Protein AF-A0A7V7MQS1-F1 (afdb_monomer_lite)

pLDDT: mean 70.41, std 20.37, range [22.66, 95.44]

Structure (mmCIF, N/CA/C/O backbone):
data_AF-A0A7V7MQS1-F1
#
_entry.id   AF-A0A7V7MQS1-F1
#
loop_
_atom_site.group_PDB
_atom_site.id
_atom_site.type_symbol
_atom_site.label_atom_id
_atom_site.label_alt_id
_atom_site.label_comp_id
_atom_site.label_asym_id
_atom_site.label_entity_id
_atom_site.label_seq_id
_atom_site.pdbx_PDB_ins_code
_atom_site.Cartn_x
_atom_site.Cartn_y
_atom_site.Cartn_z
_atom_site.occupancy
_atom_site.B_iso_or_equiv
_atom_site.auth_seq_id
_atom_site.auth_comp_id
_atom_site.auth_asym_id
_atom_site.auth_atom_id
_atom_site.pdbx_PDB_model_num
ATOM 1 N N . MET A 1 1 ? -25.620 10.707 24.762 1.00 39.38 1 MET A N 1
ATOM 2 C CA . MET A 1 1 ? -25.806 9.333 24.245 1.00 39.38 1 MET A CA 1
ATOM 3 C C . MET A 1 1 ? -24.440 8.675 24.248 1.00 39.38 1 MET A C 1
ATOM 5 O O . MET A 1 1 ? -23.542 9.224 23.625 1.00 39.38 1 MET A O 1
ATOM 9 N N . ALA A 1 2 ? -24.238 7.606 25.019 1.00 44.22 2 ALA A N 1
ATOM 10 C CA . ALA A 1 2 ? -22.953 6.914 25.054 1.00 44.22 2 ALA A CA 1
ATOM 11 C C . ALA A 1 2 ? -22.752 6.192 23.715 1.00 44.22 2 ALA A C 1
ATOM 13 O O . ALA A 1 2 ? -23.460 5.236 23.410 1.00 44.22 2 ALA A O 1
ATOM 14 N N . THR A 1 3 ? -21.843 6.695 22.883 1.00 54.41 3 THR A N 1
ATOM 15 C CA . THR A 1 3 ? -21.405 6.027 21.656 1.00 54.41 3 THR A CA 1
ATOM 16 C C . THR A 1 3 ? -20.657 4.761 22.055 1.00 54.41 3 THR A C 1
ATOM 18 O O . THR A 1 3 ? -19.505 4.828 22.483 1.00 54.41 3 THR A O 1
ATOM 21 N N . HIS A 1 4 ? -21.321 3.607 21.989 1.00 69.75 4 HIS A N 1
ATOM 22 C CA . HIS A 1 4 ? -20.638 2.329 22.145 1.00 69.75 4 HIS A CA 1
ATOM 23 C C . HIS A 1 4 ? -19.672 2.129 20.979 1.00 69.75 4 HIS A C 1
ATOM 25 O O . HIS A 1 4 ? -20.052 2.283 19.820 1.00 69.75 4 HIS A O 1
ATOM 31 N N . SER A 1 5 ? -18.420 1.801 21.300 1.00 77.00 5 SER A N 1
ATOM 32 C CA . SER A 1 5 ? -17.450 1.392 20.292 1.00 77.00 5 SER A CA 1
ATOM 33 C C . SER A 1 5 ? -17.924 0.084 19.643 1.00 77.00 5 SER A C 1
ATOM 35 O O . SER A 1 5 ? -18.303 -0.840 20.367 1.00 77.00 5 SER A O 1
ATOM 37 N N . PRO A 1 6 ? -17.899 -0.032 18.305 1.00 84.00 6 PRO A N 1
ATOM 38 C CA . PRO A 1 6 ? -18.200 -1.275 17.592 1.00 84.00 6 PRO A CA 1
ATOM 39 C C . PRO A 1 6 ? -17.109 -2.345 17.775 1.00 84.00 6 PRO A C 1
ATOM 41 O O . PRO A 1 6 ? -17.302 -3.488 17.364 1.00 84.00 6 PRO A O 1
ATOM 44 N N . LEU A 1 7 ? -15.957 -1.991 18.356 1.00 86.62 7 LEU A N 1
ATOM 45 C CA . LEU A 1 7 ? -14.868 -2.912 18.664 1.00 86.62 7 LEU A CA 1
ATOM 46 C C . LEU A 1 7 ? -14.880 -3.253 20.163 1.00 86.62 7 LEU A C 1
ATOM 48 O O . LEU A 1 7 ? -15.059 -2.356 20.991 1.00 86.62 7 LEU A O 1
ATOM 52 N N . PRO A 1 8 ? -14.634 -4.519 20.551 1.00 89.94 8 PRO A N 1
ATOM 53 C CA . PRO A 1 8 ? -14.401 -4.865 21.950 1.00 89.94 8 PRO A CA 1
ATOM 54 C C . PRO A 1 8 ? -13.251 -4.033 22.532 1.00 89.94 8 PRO A C 1
ATOM 56 O O . PRO A 1 8 ? -12.246 -3.825 21.852 1.00 89.94 8 PRO A O 1
ATOM 59 N N . ALA A 1 9 ? -13.363 -3.602 23.793 1.00 89.25 9 ALA A N 1
ATOM 60 C CA . ALA A 1 9 ? -12.394 -2.692 24.418 1.00 89.25 9 ALA A CA 1
ATOM 61 C C . ALA A 1 9 ? -10.939 -3.200 24.335 1.00 89.25 9 ALA A C 1
ATOM 63 O O . ALA A 1 9 ? -10.058 -2.459 23.908 1.00 89.25 9 ALA A O 1
ATOM 64 N N . ASP A 1 10 ? -10.707 -4.483 24.631 1.00 90.62 10 ASP A N 1
ATOM 65 C CA . ASP A 1 10 ? -9.385 -5.126 24.523 1.00 90.62 10 ASP A CA 1
ATOM 66 C C . ASP A 1 10 ? -8.848 -5.144 23.077 1.00 90.62 10 ASP A C 1
ATOM 68 O O . ASP A 1 10 ? -7.658 -4.952 22.827 1.00 90.62 10 ASP A O 1
ATOM 72 N N . THR A 1 11 ? -9.729 -5.322 22.088 1.00 90.94 11 THR A N 1
ATOM 73 C CA . THR A 1 11 ? -9.344 -5.290 20.668 1.00 90.94 11 THR A CA 1
ATOM 74 C C . THR A 1 11 ? -8.982 -3.874 20.230 1.00 90.94 11 THR A C 1
ATOM 76 O O . THR A 1 11 ? -7.973 -3.677 19.552 1.00 90.94 11 THR A O 1
ATOM 79 N N . LEU A 1 12 ? -9.777 -2.882 20.638 1.00 92.75 12 LEU A N 1
ATOM 80 C CA . LEU A 1 12 ? -9.520 -1.476 20.341 1.00 92.75 12 LEU A CA 1
ATOM 81 C C . LEU A 1 12 ? -8.202 -1.004 20.966 1.00 92.75 12 LEU A C 1
ATOM 83 O O . LEU A 1 12 ? -7.434 -0.316 20.299 1.00 92.75 12 LEU A O 1
ATOM 87 N N . GLU A 1 13 ? -7.913 -1.405 22.205 1.00 93.75 13 GLU A N 1
ATOM 88 C CA . GLU A 1 13 ? -6.656 -1.085 22.886 1.00 93.75 13 GLU A CA 1
ATOM 89 C C . GLU A 1 13 ? -5.443 -1.651 22.133 1.00 93.75 13 GLU A C 1
ATOM 91 O O . GLU A 1 13 ? -4.509 -0.912 21.813 1.00 93.75 13 GLU A O 1
ATOM 96 N N . LYS A 1 14 ? -5.484 -2.934 21.747 1.00 92.19 14 LYS A N 1
ATOM 97 C CA . LYS A 1 14 ? -4.425 -3.571 20.941 1.00 92.19 14 LYS A CA 1
ATOM 98 C C . LYS A 1 14 ? -4.219 -2.874 19.597 1.00 92.19 14 LYS A C 1
ATOM 100 O O . LYS A 1 14 ? -3.079 -2.650 19.189 1.00 92.19 14 LYS A O 1
ATOM 105 N N . ILE A 1 15 ? -5.312 -2.514 18.923 1.00 93.94 15 ILE A N 1
ATOM 106 C CA . ILE A 1 15 ? -5.275 -1.783 17.652 1.00 93.94 15 ILE A CA 1
ATOM 107 C C . ILE A 1 15 ? -4.658 -0.394 17.844 1.00 93.94 15 ILE A C 1
ATOM 109 O O . ILE A 1 15 ? -3.765 -0.029 17.087 1.00 93.94 15 ILE A O 1
ATOM 113 N N . LEU A 1 16 ? -5.062 0.352 18.874 1.00 93.88 16 LEU A N 1
ATOM 114 C CA . LEU A 1 16 ? -4.505 1.670 19.197 1.00 93.88 16 LEU A CA 1
ATOM 115 C C . LEU A 1 16 ? -2.997 1.615 19.448 1.00 93.88 16 LEU A C 1
ATOM 117 O O . LEU A 1 16 ? -2.256 2.427 18.890 1.00 93.88 16 LEU A O 1
ATOM 121 N N . ILE A 1 17 ? -2.543 0.653 20.257 1.00 90.38 17 ILE A N 1
ATOM 122 C CA . ILE A 1 17 ? -1.118 0.448 20.542 1.00 90.38 17 ILE A CA 1
ATOM 123 C C . ILE A 1 17 ? -0.361 0.159 19.244 1.00 90.38 17 ILE A C 1
ATOM 125 O O . ILE A 1 17 ? 0.660 0.792 18.966 1.00 90.38 17 ILE A O 1
ATOM 129 N N . TRP A 1 18 ? -0.873 -0.760 18.421 1.00 92.38 18 TRP A N 1
ATOM 130 C CA . TRP A 1 18 ? -0.244 -1.105 17.150 1.00 92.38 18 TRP A CA 1
ATOM 131 C C . TRP A 1 18 ? -0.185 0.094 16.196 1.00 92.38 18 TRP A C 1
ATOM 133 O O . TRP A 1 18 ? 0.878 0.375 15.642 1.00 92.38 18 TRP A O 1
ATOM 143 N N . THR A 1 19 ? -1.288 0.828 16.039 1.00 90.38 19 THR A N 1
ATOM 144 C CA . THR A 1 19 ? -1.388 1.986 15.142 1.00 90.38 19 THR A CA 1
ATOM 145 C C . THR A 1 19 ? -0.423 3.087 15.540 1.00 90.38 19 THR A C 1
ATOM 147 O O . THR A 1 19 ? 0.302 3.584 14.683 1.00 90.38 19 THR A O 1
ATOM 150 N N . ARG A 1 20 ? -0.342 3.434 16.827 1.00 90.25 20 ARG A N 1
ATOM 151 C CA . ARG A 1 20 ? 0.614 4.443 17.304 1.00 90.25 20 ARG A CA 1
ATOM 152 C C . ARG A 1 20 ? 2.061 4.022 17.086 1.00 90.25 20 ARG A C 1
ATOM 154 O O . ARG A 1 20 ? 2.881 4.839 16.685 1.00 90.25 20 ARG A O 1
ATOM 161 N N . ALA A 1 21 ? 2.364 2.743 17.303 1.00 81.56 21 ALA A N 1
ATOM 162 C CA . ALA A 1 21 ? 3.714 2.220 17.134 1.00 81.56 21 ALA A CA 1
ATOM 163 C C . ALA A 1 21 ? 4.169 2.149 15.663 1.00 81.56 21 ALA A C 1
ATOM 165 O O . ALA A 1 21 ? 5.363 2.271 15.399 1.00 81.56 21 ALA A O 1
ATOM 166 N N . HIS A 1 22 ? 3.251 1.924 14.714 1.00 84.50 22 HIS A N 1
ATOM 167 C CA . HIS A 1 22 ? 3.606 1.670 13.309 1.00 84.50 22 HIS A CA 1
ATOM 168 C C . HIS A 1 22 ? 3.272 2.818 12.355 1.00 84.50 22 HIS A C 1
ATOM 170 O O . HIS A 1 22 ? 3.989 3.004 11.374 1.00 84.50 22 HIS A O 1
ATOM 176 N N . LEU A 1 23 ? 2.189 3.552 12.604 1.00 87.06 23 LEU A N 1
ATOM 177 C CA . LEU A 1 23 ? 1.734 4.666 11.771 1.00 87.06 23 LEU A CA 1
ATOM 178 C C . LEU A 1 23 ? 2.043 5.997 12.458 1.00 87.06 23 LEU A C 1
ATOM 180 O O . LEU A 1 23 ? 2.729 6.829 11.875 1.00 87.06 23 LEU A O 1
ATOM 184 N N . GLY A 1 24 ? 1.599 6.153 13.707 1.00 87.12 24 GLY A N 1
ATOM 185 C CA . GLY A 1 24 ? 1.825 7.349 14.515 1.00 87.12 24 GLY A CA 1
ATOM 186 C C . GLY A 1 24 ? 0.579 7.823 15.265 1.00 87.12 24 GLY A C 1
ATOM 187 O O . GLY A 1 24 ? -0.462 7.154 15.302 1.00 87.12 24 GLY A O 1
ATOM 188 N N . GLU A 1 25 ? 0.707 8.974 15.923 1.00 93.44 25 GLU A N 1
ATOM 189 C CA . GLU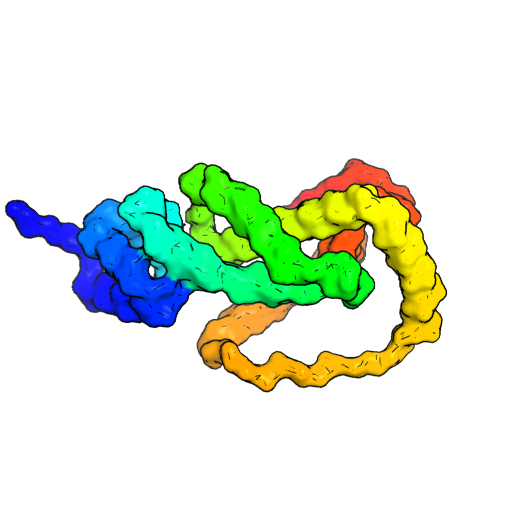 A 1 25 ? -0.325 9.522 16.806 1.00 93.44 25 GLU A CA 1
ATOM 190 C C . GLU A 1 25 ? -1.533 10.067 16.043 1.00 93.44 25 GLU A C 1
ATOM 192 O O . GLU A 1 25 ? -2.661 9.921 16.516 1.00 93.44 25 GLU A O 1
ATOM 197 N N . ALA A 1 26 ? -1.349 10.647 14.853 1.00 92.50 26 ALA A N 1
ATOM 198 C CA . ALA A 1 26 ? -2.467 11.201 14.090 1.00 92.50 26 ALA A CA 1
ATOM 199 C C . ALA A 1 26 ? -3.404 10.094 13.579 1.00 92.50 26 ALA A C 1
ATOM 201 O O . ALA A 1 26 ? -4.628 10.226 13.637 1.00 92.50 26 ALA A O 1
ATOM 202 N N . SER A 1 27 ? -2.839 8.970 13.148 1.00 92.50 27 SER A N 1
ATOM 203 C CA . SER A 1 27 ? -3.565 7.755 12.781 1.00 92.50 27 SER A CA 1
ATOM 204 C C . SER A 1 27 ? -4.236 7.130 14.004 1.00 92.50 27 SER A C 1
ATOM 206 O O . SER A 1 27 ? -5.374 6.673 13.917 1.00 92.50 27 SER A O 1
ATOM 208 N N . GLY A 1 28 ? -3.573 7.160 15.166 1.00 93.88 28 GLY A N 1
ATOM 209 C CA . GLY A 1 28 ? -4.164 6.750 16.442 1.00 93.88 28 GLY A CA 1
ATOM 210 C C . GLY A 1 28 ? -5.366 7.611 16.844 1.00 93.88 28 GLY A C 1
ATOM 211 O O . GLY A 1 28 ? -6.375 7.085 17.308 1.00 93.88 28 GLY A O 1
ATOM 212 N N . ALA A 1 29 ? -5.307 8.923 16.610 1.00 94.88 29 ALA A N 1
ATOM 213 C CA . ALA A 1 29 ? -6.418 9.835 16.867 1.00 94.88 29 ALA A CA 1
ATOM 214 C C . ALA A 1 29 ? -7.624 9.554 15.954 1.00 94.88 29 ALA A C 1
ATOM 216 O O . ALA A 1 29 ? -8.761 9.608 16.421 1.00 94.88 29 ALA A O 1
ATOM 217 N N . LEU A 1 30 ? -7.400 9.170 14.689 1.00 94.62 30 LEU A N 1
ATOM 218 C CA . LEU A 1 30 ? -8.483 8.759 13.785 1.00 94.62 30 LEU A CA 1
ATOM 219 C C . LEU A 1 30 ? -9.233 7.517 14.278 1.00 94.62 30 LEU A C 1
ATOM 221 O O . LEU A 1 30 ? -10.414 7.370 13.975 1.00 94.62 30 LEU A O 1
ATOM 225 N N . LEU A 1 31 ? -8.595 6.644 15.062 1.00 93.38 31 LEU A N 1
ATOM 226 C CA . LEU A 1 31 ? -9.275 5.493 15.655 1.00 93.38 31 LEU A CA 1
ATOM 227 C C . LEU A 1 31 ? -10.305 5.882 16.713 1.00 93.38 31 LEU A C 1
ATOM 229 O O . LEU A 1 31 ? -11.085 5.022 17.090 1.00 93.38 31 LEU A O 1
ATOM 233 N N . GLN A 1 32 ? -10.343 7.127 17.195 1.00 91.06 32 GLN A N 1
ATOM 234 C CA . GLN A 1 32 ? -11.408 7.594 18.091 1.00 91.06 32 GLN A CA 1
ATOM 235 C C . GLN A 1 32 ? -12.727 7.853 17.346 1.00 91.06 32 GLN A C 1
ATOM 237 O O . GLN A 1 32 ? -13.778 7.940 17.974 1.00 91.06 32 GLN A O 1
ATOM 242 N N . ASP A 1 33 ? -12.689 7.957 16.014 1.00 92.88 33 ASP A N 1
ATOM 243 C CA . ASP A 1 33 ? -13.877 8.128 15.183 1.00 92.88 33 ASP A CA 1
ATOM 244 C C . ASP A 1 33 ? -14.646 6.794 15.069 1.00 92.88 33 ASP A C 1
ATOM 246 O O . ASP A 1 33 ? -14.105 5.819 14.526 1.00 92.88 33 ASP A O 1
ATOM 250 N N . PRO A 1 34 ? -15.919 6.729 15.512 1.00 92.69 34 PRO A N 1
ATOM 251 C CA . PRO A 1 34 ? -16.728 5.516 15.420 1.00 92.69 34 PRO A CA 1
ATOM 252 C C . PRO A 1 34 ? -16.824 4.959 13.996 1.00 92.69 34 PRO A C 1
ATOM 254 O O . PRO A 1 34 ? -16.785 3.747 13.809 1.00 92.69 34 PRO A O 1
ATOM 257 N N . THR A 1 35 ? -16.847 5.820 12.973 1.00 93.12 35 THR A N 1
ATOM 258 C CA . THR A 1 35 ? -16.930 5.388 11.567 1.00 93.12 35 THR A CA 1
ATOM 259 C C . THR A 1 35 ? -15.671 4.657 11.101 1.00 93.12 35 THR A C 1
ATOM 261 O O . THR A 1 35 ? -15.736 3.780 10.235 1.00 93.12 35 THR A O 1
ATOM 264 N N . VAL A 1 36 ? -14.509 4.991 11.671 1.00 94.56 36 VAL A N 1
ATOM 265 C CA . VAL A 1 36 ? -13.246 4.289 11.410 1.00 94.56 36 VAL A CA 1
ATOM 266 C C . VAL A 1 36 ? -13.253 2.944 12.122 1.00 94.56 36 VAL A C 1
ATOM 268 O O . VAL A 1 36 ? -12.934 1.927 11.505 1.00 94.56 36 VAL A O 1
ATOM 271 N N . GLN A 1 37 ? -13.682 2.922 13.386 1.00 95.44 37 GLN A N 1
ATOM 272 C CA . GLN A 1 37 ? -13.803 1.692 14.169 1.00 95.44 37 GLN A CA 1
ATOM 273 C C . GLN A 1 37 ? -14.776 0.696 13.516 1.00 95.44 37 GLN A C 1
ATOM 275 O O . GLN A 1 37 ? -14.449 -0.483 13.416 1.00 95.44 37 GLN A O 1
ATOM 280 N N . GLU A 1 38 ? -15.920 1.157 12.999 1.00 94.44 38 GLU A N 1
ATOM 281 C CA . GLU A 1 38 ? -16.902 0.320 12.290 1.00 94.44 38 GLU A CA 1
ATOM 282 C C . GLU A 1 38 ? -16.302 -0.329 11.039 1.00 94.44 38 GLU A C 1
ATOM 284 O O . GLU A 1 38 ? -16.474 -1.527 10.814 1.00 94.44 38 GLU A O 1
ATOM 289 N N . ARG A 1 39 ? -15.543 0.431 10.238 1.00 93.88 39 ARG A N 1
ATOM 290 C CA . ARG A 1 39 ? -14.865 -0.105 9.043 1.00 93.88 39 ARG A CA 1
ATOM 291 C C . ARG A 1 39 ? -13.842 -1.175 9.402 1.00 93.88 39 ARG A C 1
ATOM 293 O O . ARG A 1 39 ? -13.749 -2.187 8.706 1.00 93.88 39 ARG A O 1
ATOM 300 N N . ILE A 1 40 ? -13.079 -0.953 10.471 1.00 94.62 40 ILE A N 1
ATOM 301 C CA . ILE A 1 40 ? -12.093 -1.917 10.965 1.00 94.62 40 ILE A CA 1
ATOM 302 C C . ILE A 1 40 ? -12.808 -3.175 11.465 1.00 94.62 40 ILE A C 1
ATOM 304 O O . ILE A 1 40 ? -12.468 -4.273 11.028 1.00 94.62 40 ILE A O 1
ATOM 308 N N . ALA A 1 41 ? -13.844 -3.024 12.295 1.00 94.38 41 ALA A N 1
ATOM 309 C CA . ALA A 1 41 ? -14.652 -4.130 12.804 1.00 94.38 41 ALA A CA 1
ATOM 310 C C . ALA A 1 41 ? -15.245 -4.967 11.663 1.00 94.38 41 ALA A C 1
ATOM 312 O O . ALA A 1 41 ? -15.107 -6.188 11.653 1.00 94.38 41 ALA A O 1
ATOM 313 N N . GLN A 1 42 ? -15.817 -4.316 10.646 1.00 93.88 42 GLN A N 1
ATOM 314 C CA . GLN A 1 42 ? -16.380 -4.997 9.484 1.00 93.88 42 GLN A CA 1
ATOM 315 C C . GLN A 1 42 ? -15.329 -5.823 8.730 1.00 93.88 42 GLN A C 1
ATOM 317 O O . GLN A 1 42 ? -15.618 -6.938 8.297 1.00 93.88 42 GLN A O 1
ATOM 322 N N . ARG A 1 43 ? -14.103 -5.307 8.572 1.00 92.38 43 ARG A N 1
ATOM 323 C CA . ARG A 1 43 ? -13.006 -6.041 7.920 1.00 92.38 43 ARG A CA 1
ATOM 324 C C . ARG A 1 43 ? -12.529 -7.223 8.758 1.00 92.38 43 ARG A C 1
ATOM 326 O O . ARG A 1 43 ? -12.330 -8.297 8.199 1.00 92.38 43 ARG A O 1
ATOM 333 N N . LEU A 1 44 ? -12.408 -7.052 10.073 1.00 91.50 44 LEU A N 1
ATOM 334 C CA . LEU A 1 44 ? -12.067 -8.143 10.990 1.00 91.50 44 LEU A CA 1
ATOM 335 C C . LEU A 1 44 ? -13.126 -9.254 10.957 1.00 91.50 44 LEU A C 1
ATOM 337 O O . LEU A 1 44 ? -12.781 -10.426 10.844 1.00 91.50 44 LEU A O 1
ATOM 341 N N . MET A 1 45 ? -14.417 -8.901 10.951 1.00 90.31 45 MET A N 1
ATOM 342 C CA . MET A 1 45 ? -15.516 -9.868 10.807 1.00 90.31 45 MET A CA 1
ATOM 343 C C . MET A 1 45 ? -15.488 -10.614 9.466 1.00 90.31 45 MET A C 1
ATOM 345 O O . MET A 1 45 ? -15.959 -11.743 9.379 1.00 90.31 45 MET A O 1
ATOM 349 N N . GLN A 1 46 ? -14.926 -10.002 8.422 1.00 90.19 46 GLN A N 1
ATOM 350 C CA . GLN A 1 46 ? -14.702 -10.631 7.116 1.00 90.19 46 GLN A CA 1
ATOM 351 C C . GLN A 1 46 ? -13.427 -11.494 7.071 1.00 90.19 46 GLN A C 1
ATOM 353 O O . GLN A 1 46 ? -13.077 -11.992 6.002 1.00 90.19 46 GLN A O 1
ATOM 358 N N . GLY A 1 47 ? -12.729 -11.668 8.199 1.00 87.31 47 GLY A N 1
ATOM 359 C CA . GLY A 1 47 ? -11.508 -12.466 8.298 1.00 87.31 47 GLY A CA 1
ATOM 360 C C . GLY A 1 47 ? -10.255 -11.762 7.778 1.00 87.31 47 GLY A C 1
ATOM 361 O O . GLY A 1 47 ? -9.284 -12.432 7.441 1.00 87.31 47 GLY A O 1
ATOM 362 N N . ALA A 1 48 ? -10.264 -10.430 7.660 1.00 81.81 48 ALA A N 1
ATOM 363 C CA . ALA A 1 48 ? -9.048 -9.691 7.341 1.00 81.81 48 ALA A CA 1
ATOM 364 C C . ALA A 1 48 ? -8.080 -9.690 8.532 1.00 81.81 48 ALA A C 1
ATOM 366 O O . ALA A 1 48 ? -8.499 -9.544 9.680 1.00 81.81 48 ALA A O 1
ATOM 367 N N . GLU A 1 49 ? -6.783 -9.757 8.237 1.00 87.81 49 GLU A N 1
ATOM 368 C CA . GLU A 1 49 ? -5.725 -9.547 9.224 1.00 87.81 49 GLU A CA 1
ATOM 369 C C . GLU A 1 49 ? -5.843 -8.167 9.884 1.00 87.81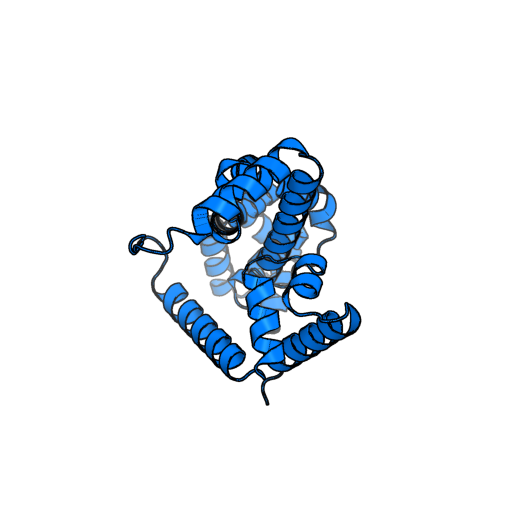 49 GLU A C 1
ATOM 371 O O . GLU A 1 49 ? -6.209 -7.179 9.236 1.00 87.81 49 GLU A O 1
ATOM 376 N N . THR A 1 50 ? -5.476 -8.073 11.165 1.00 87.88 50 THR A N 1
ATOM 377 C CA . THR A 1 50 ? -5.596 -6.834 11.954 1.00 87.88 50 THR A CA 1
ATOM 378 C C . THR A 1 50 ? -4.890 -5.654 11.296 1.00 87.88 50 THR A C 1
ATOM 380 O O . THR A 1 50 ? -5.464 -4.573 11.188 1.00 87.88 50 THR A O 1
ATOM 383 N N . GLU A 1 51 ? -3.670 -5.867 10.800 1.00 89.25 51 GLU A N 1
ATOM 384 C CA . GLU A 1 51 ? -2.901 -4.845 10.084 1.00 89.25 51 GLU A CA 1
ATOM 385 C C . GLU A 1 51 ? -3.661 -4.316 8.855 1.00 89.25 51 GLU A C 1
ATOM 387 O O . GLU A 1 51 ? -3.781 -3.105 8.665 1.00 89.25 51 GLU A O 1
ATOM 392 N N . ASP A 1 52 ? -4.229 -5.207 8.042 1.00 89.69 52 ASP A N 1
ATOM 393 C CA . ASP A 1 52 ? -4.957 -4.828 6.831 1.00 89.69 52 ASP A CA 1
ATOM 394 C C . ASP A 1 52 ? -6.280 -4.125 7.142 1.00 89.69 52 ASP A C 1
ATOM 396 O O . ASP A 1 52 ? -6.648 -3.170 6.451 1.00 89.69 52 ASP A O 1
ATOM 400 N N . ALA A 1 53 ? -6.982 -4.570 8.187 1.00 92.38 53 ALA A N 1
ATOM 401 C CA . ALA A 1 53 ? -8.205 -3.935 8.656 1.00 92.38 53 ALA A CA 1
ATOM 402 C C . ALA A 1 53 ? -7.934 -2.495 9.119 1.00 92.38 53 ALA A C 1
ATOM 404 O O . ALA A 1 53 ? -8.629 -1.572 8.686 1.00 92.38 53 ALA A O 1
ATOM 405 N N . VAL A 1 54 ? -6.886 -2.293 9.924 1.00 94.00 54 VAL A N 1
ATOM 406 C CA . VAL A 1 54 ? -6.464 -0.970 10.404 1.00 94.00 54 VAL A CA 1
ATOM 407 C C . VAL A 1 54 ? -6.058 -0.069 9.245 1.00 94.00 54 VAL A C 1
ATOM 409 O O . VAL A 1 54 ? -6.589 1.035 9.123 1.00 94.00 54 VAL A O 1
ATOM 412 N N . LEU A 1 55 ? -5.177 -0.534 8.355 1.00 93.88 55 LEU A N 1
ATOM 413 C CA . LEU A 1 55 ? -4.732 0.253 7.203 1.00 93.88 55 LEU A CA 1
ATOM 414 C C . LEU A 1 55 ? -5.906 0.644 6.294 1.00 93.88 55 LEU A C 1
ATOM 416 O O . LEU A 1 55 ? -5.947 1.772 5.808 1.00 93.88 55 LEU A O 1
ATOM 420 N N . ALA A 1 56 ? -6.892 -0.241 6.107 1.00 94.06 56 ALA A N 1
ATOM 421 C CA . ALA A 1 56 ? -8.107 0.072 5.356 1.00 94.06 56 ALA A CA 1
ATOM 422 C C . ALA A 1 56 ? -8.970 1.145 6.046 1.00 94.06 56 ALA A C 1
ATOM 424 O O . ALA A 1 56 ? -9.508 2.026 5.370 1.00 94.06 56 ALA A O 1
ATOM 425 N N . GLY A 1 57 ? -9.102 1.076 7.375 1.00 94.56 57 GLY A N 1
ATOM 426 C CA . GLY A 1 57 ? -9.811 2.074 8.179 1.00 94.56 57 GLY A CA 1
ATOM 427 C C . GLY A 1 57 ? -9.165 3.455 8.075 1.00 94.56 57 GLY A C 1
ATOM 428 O O . GLY A 1 57 ? -9.840 4.420 7.712 1.00 94.56 57 GLY A O 1
ATOM 429 N N . ILE A 1 58 ? -7.849 3.528 8.302 1.00 95.00 58 ILE A N 1
ATOM 430 C CA . ILE A 1 58 ? -7.066 4.770 8.209 1.00 95.00 58 ILE A CA 1
ATOM 431 C C . ILE A 1 58 ? -7.103 5.337 6.789 1.00 95.00 58 ILE A C 1
ATOM 433 O O . ILE A 1 58 ? -7.429 6.509 6.618 1.00 95.00 58 ILE A O 1
ATOM 437 N N . HIS A 1 59 ? -6.891 4.512 5.760 1.00 94.75 59 HIS A N 1
ATOM 438 C CA . HIS A 1 59 ? -6.995 4.947 4.365 1.00 94.75 59 HIS A CA 1
ATOM 439 C C . HIS A 1 59 ? -8.371 5.558 4.045 1.00 94.75 59 HIS A C 1
ATOM 441 O O . HIS A 1 59 ? -8.482 6.513 3.283 1.00 94.75 59 HIS A O 1
ATOM 447 N N . GLY A 1 60 ? -9.451 5.030 4.627 1.00 92.06 60 GLY A N 1
ATOM 448 C CA . GLY A 1 60 ? -10.798 5.573 4.433 1.00 92.06 60 GLY A CA 1
ATOM 449 C C . GLY A 1 60 ? -11.030 6.944 5.080 1.00 92.06 60 GLY A C 1
ATOM 450 O O . GLY A 1 60 ? -11.950 7.652 4.672 1.00 92.06 60 GLY A O 1
ATOM 451 N N . ALA A 1 61 ? -10.219 7.321 6.069 1.00 93.06 61 ALA A N 1
ATOM 452 C CA . ALA A 1 61 ? -10.417 8.517 6.889 1.00 93.06 61 ALA A CA 1
ATOM 453 C C . ALA A 1 61 ? -9.250 9.513 6.857 1.00 93.06 61 ALA A C 1
ATOM 455 O O . ALA A 1 61 ? -9.388 10.612 7.382 1.00 93.06 61 ALA A O 1
ATOM 456 N N . MET A 1 62 ? -8.135 9.192 6.200 1.00 90.38 62 MET A N 1
ATOM 457 C CA . MET A 1 62 ? -6.950 10.056 6.107 1.00 90.38 62 MET A CA 1
ATOM 458 C C . MET A 1 62 ? -7.230 11.434 5.482 1.00 90.38 62 MET A C 1
ATOM 460 O O . MET A 1 62 ? -6.545 12.395 5.802 1.00 90.38 62 MET A O 1
ATOM 464 N N . HIS A 1 63 ? -8.280 11.585 4.663 1.00 87.19 63 HIS A N 1
ATOM 465 C CA . HIS A 1 63 ? -8.705 12.899 4.150 1.00 87.19 63 HIS A CA 1
ATOM 466 C C . HIS A 1 63 ? -9.141 13.872 5.263 1.00 87.19 63 HIS A C 1
ATOM 468 O O . HIS A 1 63 ? -9.163 15.080 5.047 1.00 87.19 63 HIS A O 1
ATOM 474 N N . LYS A 1 64 ? -9.477 13.358 6.455 1.00 88.62 64 LYS A N 1
ATOM 475 C CA . LYS A 1 64 ? -9.842 14.151 7.636 1.00 88.62 64 LYS A CA 1
ATOM 476 C C . LYS A 1 64 ? -8.622 14.713 8.377 1.00 88.62 64 LYS A C 1
ATOM 478 O O . LYS A 1 64 ? -8.792 15.591 9.215 1.00 88.62 64 LYS A O 1
ATOM 483 N N . SER A 1 65 ? -7.412 14.207 8.114 1.00 91.12 65 SER A N 1
ATOM 484 C CA . SER A 1 65 ? -6.187 14.619 8.809 1.00 91.12 65 SER A CA 1
ATOM 485 C C . SER A 1 65 ? -4.964 14.532 7.885 1.00 91.12 65 SER A C 1
ATOM 487 O O . SER A 1 65 ? -4.496 13.425 7.601 1.00 91.12 65 SER A O 1
ATOM 489 N N . PRO A 1 66 ? -4.387 15.675 7.463 1.00 88.81 66 PRO A N 1
ATOM 490 C CA . PRO A 1 66 ? -3.148 15.698 6.682 1.00 88.81 66 PRO A CA 1
ATOM 491 C C . PRO A 1 66 ? -1.996 14.953 7.370 1.00 88.81 66 PRO A C 1
ATOM 493 O O . PRO A 1 66 ? -1.243 14.242 6.719 1.00 88.81 66 PRO A O 1
ATOM 496 N N . TYR A 1 67 ? -1.915 15.019 8.700 1.00 93.50 67 TYR A N 1
ATOM 497 C CA . TYR A 1 67 ? -0.896 14.295 9.462 1.00 93.50 67 TYR A CA 1
ATOM 498 C C . TYR A 1 67 ? -1.072 12.773 9.384 1.00 93.50 67 TYR A C 1
ATOM 500 O O . TYR A 1 67 ? -0.094 12.045 9.248 1.00 93.50 67 TYR A O 1
ATOM 508 N N . ALA A 1 68 ? -2.313 12.275 9.410 1.00 91.81 68 ALA A N 1
ATOM 509 C CA . ALA A 1 68 ? -2.568 10.843 9.247 1.00 91.81 68 ALA A CA 1
ATOM 510 C C . ALA A 1 68 ? -2.269 10.367 7.815 1.00 91.81 68 ALA A C 1
ATOM 512 O O . ALA A 1 68 ? -1.844 9.230 7.613 1.00 91.81 68 ALA A O 1
ATOM 513 N N . MET A 1 69 ? -2.462 11.239 6.819 1.00 90.94 69 MET A N 1
ATOM 514 C CA . MET A 1 69 ? -2.021 10.986 5.446 1.00 90.94 69 MET A CA 1
ATOM 515 C C . MET A 1 69 ? -0.497 10.818 5.383 1.00 90.94 69 MET A C 1
ATOM 517 O O . MET A 1 69 ? -0.013 9.839 4.814 1.00 90.94 69 MET A O 1
ATOM 521 N N . ASP A 1 70 ? 0.253 11.733 5.997 1.00 88.94 70 ASP A N 1
ATOM 522 C CA . ASP A 1 70 ? 1.717 11.686 6.021 1.00 88.94 70 ASP A CA 1
ATOM 523 C C . ASP A 1 70 ? 2.239 10.426 6.723 1.00 88.94 70 ASP A C 1
ATOM 525 O O . ASP A 1 70 ? 3.122 9.745 6.199 1.00 88.94 70 ASP A O 1
ATOM 529 N N . GLU A 1 71 ? 1.653 10.060 7.863 1.00 89.81 71 GLU A N 1
ATOM 530 C CA . GLU A 1 71 ? 1.962 8.824 8.593 1.00 89.81 71 GLU A CA 1
ATOM 531 C C . GLU A 1 71 ? 1.690 7.568 7.752 1.00 89.81 71 GLU A C 1
ATOM 533 O O . GLU A 1 71 ? 2.522 6.657 7.676 1.00 89.81 71 GLU A O 1
ATOM 538 N N . PHE A 1 72 ? 0.555 7.533 7.049 1.00 91.31 72 PHE A N 1
ATOM 539 C CA . PHE A 1 72 ? 0.217 6.437 6.144 1.00 91.31 72 PHE A CA 1
ATOM 540 C C . PHE A 1 72 ? 1.223 6.324 4.989 1.00 91.31 72 PHE A C 1
ATOM 542 O O . PHE A 1 72 ? 1.698 5.230 4.668 1.00 91.31 72 PHE A O 1
ATOM 549 N N . ILE A 1 73 ? 1.601 7.449 4.376 1.00 89.00 73 ILE A N 1
ATOM 550 C CA . ILE A 1 73 ? 2.623 7.492 3.322 1.00 89.00 73 ILE A CA 1
ATOM 551 C C . ILE A 1 73 ? 3.972 7.014 3.871 1.00 89.00 73 ILE A C 1
ATOM 553 O O . ILE A 1 73 ? 4.630 6.178 3.243 1.00 89.00 73 ILE A O 1
ATOM 557 N N . ALA A 1 74 ? 4.375 7.497 5.048 1.00 85.50 74 ALA A N 1
ATOM 558 C CA . ALA A 1 74 ? 5.634 7.145 5.698 1.00 85.50 74 ALA A CA 1
ATOM 559 C C . ALA A 1 74 ? 5.733 5.637 5.972 1.00 85.50 74 ALA A C 1
ATOM 561 O O . ALA A 1 74 ? 6.753 5.018 5.648 1.00 85.50 74 ALA A O 1
ATOM 562 N N . TYR A 1 75 ? 4.648 5.026 6.453 1.00 86.31 75 TYR A N 1
ATOM 563 C CA . TYR A 1 75 ? 4.555 3.584 6.683 1.00 86.31 75 TYR A CA 1
ATOM 564 C C . TYR A 1 75 ? 4.883 2.766 5.414 1.00 86.31 75 TYR A C 1
ATOM 566 O O . TYR A 1 75 ? 5.617 1.771 5.453 1.00 86.31 75 TYR A O 1
ATOM 574 N N . PHE A 1 76 ? 4.420 3.211 4.242 1.00 85.81 76 PHE A N 1
ATOM 575 C CA . PHE A 1 76 ? 4.709 2.552 2.963 1.00 85.81 76 PHE A CA 1
ATOM 576 C C . PHE A 1 76 ? 6.010 3.018 2.292 1.00 85.81 76 PHE A C 1
ATOM 578 O O . PHE A 1 76 ? 6.527 2.319 1.409 1.00 85.81 76 PHE A O 1
ATOM 585 N N . HIS A 1 77 ? 6.578 4.152 2.709 1.00 79.62 77 HIS A N 1
ATOM 586 C CA . HIS A 1 77 ? 7.745 4.764 2.076 1.00 79.62 77 HIS A CA 1
ATOM 587 C C . HIS A 1 77 ? 8.969 3.834 2.085 1.00 79.62 77 HIS A C 1
ATOM 589 O O . HIS A 1 77 ? 9.646 3.653 1.069 1.00 79.62 77 HIS A O 1
ATOM 595 N N . HIS A 1 78 ? 9.218 3.142 3.198 1.00 72.38 78 HIS A N 1
ATOM 596 C CA . HIS A 1 78 ? 10.317 2.178 3.262 1.00 72.38 78 HIS A CA 1
ATOM 597 C C . HIS A 1 78 ? 10.131 1.020 2.265 1.00 72.38 78 HIS A C 1
ATOM 599 O O . HIS A 1 78 ? 11.077 0.588 1.601 1.00 72.38 78 HIS A O 1
ATOM 605 N N . SER A 1 79 ? 8.891 0.552 2.096 1.00 73.62 79 SER A N 1
ATOM 606 C CA . SER A 1 79 ? 8.576 -0.531 1.162 1.00 73.62 79 SER A CA 1
ATOM 607 C C . SER A 1 79 ? 8.844 -0.123 -0.288 1.00 73.62 79 SER A C 1
ATOM 609 O O . SER A 1 79 ? 9.399 -0.922 -1.046 1.00 73.62 79 SER A O 1
ATOM 611 N N . ILE A 1 80 ? 8.519 1.114 -0.686 1.00 72.12 80 ILE A N 1
ATOM 612 C CA . ILE A 1 80 ? 8.784 1.574 -2.056 1.00 72.12 80 ILE A CA 1
ATOM 613 C C . ILE A 1 80 ? 10.284 1.759 -2.329 1.00 72.12 80 ILE A C 1
ATOM 615 O O . ILE A 1 80 ? 10.741 1.400 -3.414 1.00 72.12 80 ILE A O 1
ATOM 619 N N . LEU A 1 81 ? 11.070 2.213 -1.344 1.00 67.62 81 LEU A N 1
ATOM 620 C CA . LEU A 1 81 ? 12.529 2.318 -1.469 1.00 67.62 81 LEU A CA 1
ATOM 621 C C . LEU A 1 81 ? 13.197 0.941 -1.606 1.00 67.62 81 LEU A C 1
ATOM 623 O O . LEU A 1 81 ? 14.132 0.763 -2.387 1.00 67.62 81 LEU A O 1
ATOM 627 N N . LEU A 1 82 ? 12.708 -0.070 -0.883 1.00 66.69 82 LEU A N 1
ATOM 628 C CA . LEU A 1 82 ? 13.190 -1.443 -1.055 1.00 66.69 82 LEU A CA 1
ATOM 629 C C . LEU A 1 82 ? 12.823 -2.010 -2.432 1.00 66.69 82 LEU A C 1
ATOM 631 O O . LEU A 1 82 ? 13.632 -2.710 -3.049 1.00 66.69 82 LEU A O 1
ATOM 635 N N . LEU A 1 83 ? 11.618 -1.711 -2.924 1.00 66.50 83 LEU A N 1
ATOM 636 C CA . LEU A 1 83 ? 11.159 -2.146 -4.242 1.00 66.50 83 LEU A CA 1
ATOM 637 C C . LEU A 1 83 ? 11.922 -1.472 -5.385 1.00 66.50 83 LEU A C 1
ATOM 639 O O . LEU A 1 83 ? 12.211 -2.147 -6.374 1.00 66.50 83 LEU A O 1
ATOM 643 N N . SER A 1 84 ? 12.257 -0.186 -5.260 1.00 64.19 84 SER A N 1
ATOM 644 C CA . SER A 1 84 ? 13.060 0.530 -6.259 1.00 64.19 84 SER A CA 1
ATOM 645 C C . SER A 1 84 ? 14.464 -0.031 -6.344 1.00 64.19 84 SER A C 1
ATOM 647 O O . SER A 1 84 ? 14.962 -0.278 -7.437 1.00 64.19 84 SER A O 1
ATOM 649 N N . ARG A 1 85 ? 15.063 -0.385 -5.208 1.00 63.69 85 ARG A N 1
ATOM 650 C CA . ARG A 1 85 ? 16.349 -1.078 -5.207 1.00 63.69 85 ARG A CA 1
ATOM 651 C C . ARG A 1 85 ? 16.230 -2.454 -5.862 1.00 63.69 85 ARG A C 1
ATOM 653 O O . ARG A 1 85 ? 16.934 -2.709 -6.829 1.00 63.69 85 ARG A O 1
ATOM 660 N N . ARG A 1 86 ? 15.334 -3.333 -5.402 1.00 61.44 86 ARG A N 1
ATOM 661 C CA . ARG A 1 86 ? 15.283 -4.737 -5.866 1.00 61.44 86 ARG A CA 1
ATOM 662 C C . ARG A 1 86 ? 14.856 -4.930 -7.321 1.00 61.44 86 ARG A C 1
ATOM 664 O O . ARG A 1 86 ? 15.381 -5.824 -7.969 1.00 61.44 86 ARG A O 1
ATOM 671 N N . ASN A 1 87 ? 13.920 -4.128 -7.824 1.00 53.88 87 ASN A N 1
ATOM 672 C CA . ASN A 1 87 ? 13.318 -4.355 -9.144 1.00 53.88 87 ASN A CA 1
ATOM 673 C C . ASN A 1 87 ? 13.983 -3.558 -10.277 1.00 53.88 87 ASN A C 1
ATOM 675 O O . ASN A 1 87 ? 13.502 -3.597 -11.407 1.00 53.88 87 ASN A O 1
ATOM 679 N N . MET A 1 88 ? 15.047 -2.809 -9.983 1.00 59.91 88 MET A N 1
ATOM 680 C CA . MET A 1 88 ? 15.806 -2.054 -10.979 1.00 59.91 88 MET A CA 1
ATOM 681 C C . MET A 1 88 ? 17.134 -2.752 -11.249 1.00 59.91 88 MET A C 1
ATOM 683 O O . MET A 1 88 ? 17.850 -3.107 -10.305 1.00 59.91 88 MET A O 1
ATOM 687 N N . SER A 1 89 ? 17.474 -2.917 -12.533 1.00 55.75 89 SER A N 1
ATOM 688 C CA . SER A 1 89 ? 18.797 -3.401 -12.927 1.00 55.75 89 SER A CA 1
ATOM 689 C C . SER A 1 89 ? 19.879 -2.462 -12.367 1.00 55.75 89 SER A C 1
ATOM 691 O O . SER A 1 89 ? 19.620 -1.265 -12.189 1.00 55.75 89 SER A O 1
ATOM 693 N N . PRO A 1 90 ? 21.097 -2.956 -12.074 1.00 55.47 90 PRO A N 1
ATOM 694 C CA . PRO A 1 90 ? 22.179 -2.130 -11.528 1.00 55.47 90 PRO A CA 1
ATOM 695 C C . PRO A 1 90 ? 22.461 -0.874 -12.361 1.00 55.47 90 PRO A C 1
ATOM 697 O O . PRO A 1 90 ? 22.796 0.179 -11.821 1.00 55.47 90 PRO A O 1
ATOM 700 N N . ALA A 1 91 ? 22.275 -0.974 -13.675 1.00 50.34 91 ALA A N 1
ATOM 701 C CA . ALA A 1 91 ? 22.482 0.117 -14.605 1.00 50.34 91 ALA A CA 1
ATOM 702 C C . ALA A 1 91 ? 21.339 1.155 -14.564 1.00 50.34 91 ALA A C 1
ATOM 704 O O . ALA A 1 91 ? 21.610 2.355 -14.538 1.00 50.34 91 ALA A O 1
ATOM 705 N N . LEU A 1 92 ? 20.077 0.724 -14.409 1.00 53.94 92 LEU A N 1
ATOM 706 C CA . LEU A 1 92 ? 18.939 1.622 -14.158 1.00 53.94 92 LEU A CA 1
ATOM 707 C C . LEU A 1 92 ? 19.054 2.322 -12.794 1.00 53.94 92 LEU A C 1
ATOM 709 O O . LEU A 1 92 ? 18.692 3.485 -12.664 1.00 53.94 92 LEU A O 1
ATOM 713 N N . ARG A 1 93 ? 19.580 1.617 -11.784 1.00 60.66 93 ARG A N 1
ATOM 714 C CA . ARG A 1 93 ? 19.786 2.129 -10.419 1.00 60.66 93 ARG A CA 1
ATOM 715 C C . ARG A 1 93 ? 20.899 3.183 -10.340 1.00 60.66 93 ARG A C 1
ATOM 717 O O . ARG A 1 93 ? 20.843 4.049 -9.481 1.00 60.66 93 ARG A O 1
ATOM 724 N N . ARG A 1 94 ? 21.903 3.108 -11.224 1.00 56.31 94 ARG A N 1
ATOM 725 C CA . ARG A 1 94 ? 22.950 4.138 -11.386 1.00 56.31 94 ARG A CA 1
ATOM 726 C C . ARG A 1 94 ? 22.475 5.338 -12.208 1.00 56.31 94 ARG A C 1
ATOM 728 O O . ARG A 1 94 ? 22.947 6.446 -11.995 1.00 56.31 94 ARG A O 1
ATOM 735 N N . ALA A 1 95 ? 21.575 5.103 -13.158 1.00 49.94 95 ALA A N 1
ATOM 736 C CA . ALA A 1 95 ? 21.051 6.114 -14.071 1.00 49.94 95 ALA A CA 1
ATOM 737 C C . ALA A 1 95 ? 19.909 6.957 -13.485 1.00 49.94 95 ALA A C 1
ATOM 739 O O . ALA A 1 95 ? 19.723 8.106 -13.882 1.00 49.94 95 ALA A O 1
ATOM 740 N N . LEU A 1 96 ? 19.114 6.370 -12.591 1.00 59.19 96 LEU A N 1
ATOM 741 C CA . LEU A 1 96 ? 17.950 6.993 -11.977 1.00 59.19 96 LEU A CA 1
ATOM 742 C C . LEU A 1 96 ? 18.164 7.060 -10.472 1.00 59.19 96 LEU A C 1
ATOM 744 O O . LEU A 1 96 ? 18.386 6.030 -9.834 1.00 59.19 96 LEU A O 1
ATOM 748 N N . ASP A 1 97 ? 18.022 8.253 -9.899 1.00 69.06 97 ASP A N 1
ATOM 749 C CA . ASP A 1 97 ? 17.940 8.382 -8.452 1.00 69.06 97 ASP A CA 1
ATOM 750 C C . ASP A 1 97 ? 16.675 7.657 -7.958 1.00 69.06 97 ASP A C 1
ATOM 752 O O . ASP A 1 97 ? 15.536 8.041 -8.239 1.00 69.06 97 ASP A O 1
ATOM 756 N N . THR A 1 98 ? 16.882 6.542 -7.254 1.00 67.31 98 THR A N 1
ATOM 757 C CA . THR A 1 98 ? 15.806 5.719 -6.687 1.00 67.31 98 THR A CA 1
ATOM 758 C C . THR A 1 98 ? 14.905 6.486 -5.720 1.00 67.31 98 THR A C 1
ATOM 760 O O . THR A 1 98 ? 13.739 6.105 -5.580 1.00 67.31 98 THR A O 1
ATOM 763 N N . ALA A 1 99 ? 15.420 7.531 -5.062 1.00 69.56 99 ALA A N 1
ATOM 764 C CA . ALA A 1 99 ? 14.629 8.388 -4.189 1.00 69.56 99 ALA A CA 1
ATOM 765 C C . ALA A 1 99 ? 13.694 9.284 -5.013 1.00 69.56 99 ALA A C 1
ATOM 767 O O . ALA A 1 99 ? 12.492 9.293 -4.759 1.00 69.56 99 ALA A O 1
ATOM 768 N N . ASP A 1 100 ? 14.207 9.927 -6.063 1.00 76.88 100 ASP A N 1
ATOM 769 C CA . ASP A 1 100 ? 13.419 10.752 -6.990 1.00 76.88 100 ASP A CA 1
ATOM 770 C C . ASP A 1 100 ? 12.338 9.924 -7.714 1.00 76.88 100 ASP A C 1
ATOM 772 O O . ASP A 1 100 ? 11.176 10.322 -7.828 1.00 76.88 100 ASP A O 1
ATOM 776 N N . LEU A 1 101 ? 12.658 8.691 -8.120 1.00 76.56 101 LEU A N 1
ATOM 777 C CA . LEU A 1 101 ? 11.660 7.802 -8.715 1.00 76.56 101 LEU A CA 1
ATOM 778 C C . LEU A 1 101 ? 10.538 7.441 -7.722 1.00 76.56 101 LEU A C 1
ATOM 780 O O . LEU A 1 101 ? 9.361 7.457 -8.095 1.00 76.56 101 LEU A O 1
ATOM 784 N N . ALA A 1 102 ? 10.881 7.131 -6.468 1.00 77.38 102 ALA A N 1
ATOM 785 C CA . ALA A 1 102 ? 9.897 6.855 -5.422 1.00 77.38 102 ALA A CA 1
ATOM 786 C C . ALA A 1 102 ? 9.043 8.094 -5.103 1.00 77.38 102 ALA A C 1
ATOM 788 O O . ALA A 1 102 ? 7.821 7.979 -5.014 1.00 77.38 102 ALA A O 1
ATOM 789 N N . GLN A 1 103 ? 9.657 9.277 -5.005 1.00 81.56 103 GLN A N 1
ATOM 790 C CA . GLN A 1 103 ? 8.959 10.554 -4.829 1.00 81.56 103 GLN A CA 1
ATOM 791 C C . GLN A 1 103 ? 7.993 10.836 -5.981 1.00 81.56 103 GLN A C 1
ATOM 793 O O . GLN A 1 103 ? 6.854 11.234 -5.753 1.00 81.56 103 GLN A O 1
ATOM 798 N N . SER A 1 104 ? 8.400 10.565 -7.222 1.00 83.69 104 SER A N 1
ATOM 799 C CA . SER A 1 104 ? 7.530 10.740 -8.381 1.00 83.69 104 SER A CA 1
ATOM 800 C C . SER A 1 104 ? 6.319 9.803 -8.340 1.00 83.69 104 SER A C 1
ATOM 802 O O . SER A 1 104 ? 5.221 10.219 -8.698 1.00 83.69 104 SER A O 1
ATOM 804 N N . VAL A 1 105 ? 6.481 8.551 -7.884 1.00 85.69 105 VAL A N 1
ATOM 805 C CA . VAL A 1 105 ? 5.344 7.636 -7.664 1.00 85.69 105 VAL A CA 1
ATOM 806 C C . VAL A 1 105 ? 4.413 8.166 -6.580 1.00 85.69 105 VAL A C 1
ATOM 808 O O . VAL A 1 105 ? 3.201 8.135 -6.776 1.00 85.69 105 VAL A O 1
ATOM 811 N N . TRP A 1 106 ? 4.957 8.668 -5.470 1.00 86.25 106 TRP A N 1
ATOM 812 C CA . TRP A 1 106 ? 4.153 9.264 -4.405 1.00 86.25 106 TRP A CA 1
ATOM 813 C C . TRP A 1 106 ? 3.374 10.485 -4.881 1.00 86.25 106 TRP A C 1
ATOM 815 O O . TRP A 1 106 ? 2.189 10.575 -4.588 1.00 86.25 106 TRP A O 1
ATOM 825 N N . LYS A 1 107 ? 3.985 11.361 -5.684 1.00 86.31 107 LYS A N 1
ATOM 826 C CA . LYS A 1 107 ? 3.301 12.517 -6.276 1.00 86.31 107 LYS A CA 1
ATOM 827 C C . LYS A 1 107 ? 2.058 12.112 -7.078 1.00 86.31 107 LYS A C 1
ATOM 829 O O . LYS A 1 107 ? 1.014 12.730 -6.917 1.00 86.31 107 LYS A O 1
ATOM 834 N N . ASP A 1 108 ? 2.162 11.072 -7.907 1.00 84.31 108 ASP A N 1
ATOM 835 C CA . ASP A 1 108 ? 1.014 10.562 -8.670 1.00 84.31 108 ASP A CA 1
ATOM 836 C C . ASP A 1 108 ? -0.017 9.883 -7.761 1.00 84.31 108 ASP A C 1
ATOM 838 O O . ASP A 1 108 ? -1.215 10.004 -7.982 1.00 84.31 108 ASP A O 1
ATOM 842 N N . LEU A 1 109 ? 0.445 9.127 -6.760 1.00 85.75 109 LEU A N 1
ATOM 843 C CA . LEU A 1 109 ? -0.446 8.384 -5.877 1.00 85.75 109 LEU A CA 1
ATOM 844 C C . LEU A 1 109 ? -1.241 9.300 -4.962 1.00 85.75 109 LEU A C 1
ATOM 846 O O . LEU A 1 109 ? -2.424 9.049 -4.815 1.00 85.75 109 LEU A O 1
ATOM 850 N N . VAL A 1 110 ? -0.625 10.328 -4.372 1.00 84.38 110 VAL A N 1
ATOM 851 C CA . VAL A 1 110 ? -1.288 11.251 -3.435 1.00 84.38 110 VAL A CA 1
ATOM 852 C C . VAL A 1 110 ? -2.474 11.954 -4.092 1.00 84.38 110 VAL A C 1
ATOM 854 O O . VAL A 1 110 ? -3.504 12.108 -3.444 1.00 84.38 110 VAL A O 1
ATOM 857 N N . ALA A 1 111 ? -2.363 12.311 -5.375 1.00 79.81 111 ALA A N 1
ATOM 858 C CA . ALA A 1 111 ? -3.459 12.923 -6.126 1.00 79.81 111 ALA A CA 1
ATOM 859 C C . ALA A 1 111 ? -4.686 12.000 -6.244 1.00 79.81 111 ALA A C 1
ATOM 861 O O . ALA A 1 111 ? -5.812 12.467 -6.112 1.00 79.81 111 ALA A O 1
ATOM 862 N N . ASP A 1 112 ? -4.457 10.697 -6.428 1.00 83.69 112 ASP A N 1
ATOM 863 C CA . ASP A 1 112 ? -5.511 9.691 -6.611 1.00 83.69 112 ASP A CA 1
ATOM 864 C C . ASP A 1 112 ? -5.860 8.950 -5.299 1.00 83.69 112 ASP A C 1
ATOM 866 O O . ASP A 1 112 ? -6.715 8.066 -5.293 1.00 83.69 112 ASP A O 1
ATOM 870 N N . LEU A 1 113 ? -5.168 9.227 -4.184 1.00 83.50 113 LEU A N 1
ATOM 871 C CA . LEU A 1 113 ? -5.105 8.308 -3.037 1.00 83.50 113 LEU A CA 1
ATOM 872 C C . LEU A 1 113 ? -6.470 8.097 -2.375 1.00 83.50 113 LEU A C 1
ATOM 874 O O . LEU A 1 113 ? -6.765 6.992 -1.932 1.00 83.50 113 LEU A O 1
ATOM 878 N N . GLY A 1 114 ? -7.321 9.125 -2.361 1.00 78.38 114 GLY A N 1
ATOM 879 C CA . GLY A 1 114 ? -8.693 9.029 -1.852 1.00 78.38 114 GLY A CA 1
ATOM 880 C C . GLY A 1 114 ? -9.600 8.106 -2.675 1.00 78.38 114 GLY A C 1
ATOM 881 O O . GLY A 1 114 ? -10.471 7.448 -2.107 1.00 78.38 114 GLY A O 1
ATOM 882 N N . ASP A 1 115 ? -9.354 7.995 -3.982 1.00 81.88 115 ASP A N 1
ATOM 883 C CA . ASP A 1 115 ? -10.162 7.193 -4.911 1.00 81.88 115 ASP A CA 1
ATOM 884 C C . ASP A 1 115 ? -9.677 5.739 -5.011 1.00 81.88 115 ASP A C 1
ATOM 886 O O . ASP A 1 115 ? -10.377 4.848 -5.508 1.00 81.88 115 ASP A O 1
ATOM 890 N N . ILE A 1 116 ? -8.463 5.462 -4.531 1.00 85.50 116 ILE A N 1
ATOM 891 C CA . ILE A 1 116 ? -7.894 4.119 -4.550 1.00 85.50 116 ILE A CA 1
ATOM 892 C C . ILE A 1 116 ? -8.632 3.245 -3.538 1.00 85.50 116 ILE A C 1
ATOM 894 O O . ILE A 1 116 ? -8.616 3.462 -2.332 1.00 85.50 116 ILE A O 1
ATOM 898 N N . ARG A 1 117 ? -9.232 2.154 -4.012 1.00 85.31 117 ARG A N 1
ATOM 899 C CA . ARG A 1 117 ? -9.770 1.143 -3.101 1.00 85.31 117 ARG A CA 1
ATOM 900 C C . AR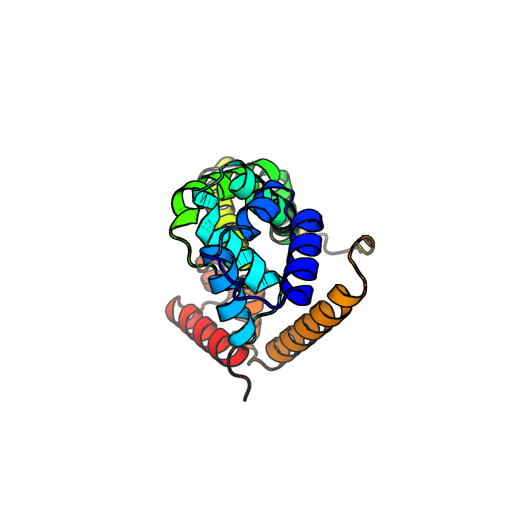G A 1 117 ? -8.629 0.383 -2.423 1.00 85.31 117 ARG A C 1
ATOM 902 O O . ARG A 1 117 ? -7.939 -0.413 -3.065 1.00 85.31 117 ARG A O 1
ATOM 909 N N . PHE A 1 118 ? -8.483 0.563 -1.112 1.00 88.94 118 PHE A N 1
ATOM 910 C CA . PHE A 1 118 ? -7.554 -0.225 -0.308 1.00 88.94 118 PHE A CA 1
ATOM 911 C C . PHE A 1 118 ? -8.112 -1.633 -0.042 1.00 88.94 118 PHE A C 1
ATOM 913 O O . PHE A 1 118 ? -9.155 -1.813 0.600 1.00 88.94 118 PHE A O 1
ATOM 920 N N . TYR A 1 119 ? -7.418 -2.649 -0.554 1.00 83.06 119 TYR A N 1
ATOM 921 C CA . TYR A 1 119 ? -7.767 -4.054 -0.327 1.00 83.06 119 TYR A CA 1
ATOM 922 C C . TYR A 1 119 ? -7.015 -4.611 0.877 1.00 83.06 119 TYR A C 1
ATOM 924 O O . TYR A 1 119 ? -7.650 -4.955 1.870 1.00 83.06 119 TYR A O 1
ATOM 932 N N . ASN A 1 120 ? -5.689 -4.658 0.758 1.00 84.81 120 ASN A N 1
ATOM 933 C CA . ASN A 1 120 ? -4.730 -5.059 1.777 1.00 84.81 120 ASN A CA 1
ATOM 934 C C . ASN A 1 120 ? -3.357 -4.439 1.460 1.00 84.81 120 ASN A C 1
ATOM 936 O O . ASN A 1 120 ? -3.118 -3.912 0.361 1.00 84.81 120 ASN A O 1
ATOM 940 N N . ARG A 1 121 ? -2.434 -4.544 2.412 1.00 86.62 121 ARG A N 1
ATOM 941 C CA . ARG A 1 121 ? -1.064 -4.038 2.336 1.00 86.62 121 ARG A CA 1
ATOM 942 C C . ARG A 1 121 ? -0.311 -4.583 1.123 1.00 86.62 121 ARG A C 1
ATOM 944 O O . ARG A 1 121 ? 0.351 -3.824 0.415 1.00 86.62 121 ARG A O 1
ATOM 951 N N . ALA A 1 122 ? -0.418 -5.881 0.843 1.00 75.19 122 ALA A N 1
ATOM 952 C CA . ALA A 1 122 ? 0.287 -6.522 -0.272 1.00 75.19 122 ALA A CA 1
ATOM 953 C C . ALA A 1 122 ? -0.188 -6.014 -1.648 1.00 75.19 122 ALA A C 1
ATOM 955 O O . ALA A 1 122 ? 0.624 -5.771 -2.550 1.00 75.19 122 ALA A O 1
ATOM 956 N N . ALA A 1 123 ? -1.495 -5.800 -1.809 1.00 77.06 123 ALA A N 1
ATOM 957 C CA . ALA A 1 123 ? -2.095 -5.235 -3.010 1.00 77.06 123 ALA A CA 1
ATOM 958 C C . ALA A 1 123 ? -1.664 -3.779 -3.212 1.00 77.06 123 ALA A C 1
ATOM 960 O O . ALA A 1 123 ? -1.306 -3.399 -4.330 1.00 77.06 123 ALA A O 1
ATOM 961 N N . PHE A 1 124 ? -1.615 -2.989 -2.135 1.00 84.69 124 PHE A N 1
ATOM 962 C CA . PHE A 1 124 ? -1.137 -1.608 -2.192 1.00 84.69 124 PHE A CA 1
ATOM 963 C C . PHE A 1 124 ? 0.348 -1.539 -2.589 1.00 84.69 124 PHE A C 1
ATOM 965 O O . PHE A 1 124 ? 0.721 -0.826 -3.520 1.00 84.69 124 PHE A O 1
ATOM 972 N N . ILE A 1 125 ? 1.196 -2.388 -1.998 1.00 80.50 125 ILE A N 1
ATOM 973 C CA . ILE A 1 125 ? 2.607 -2.544 -2.395 1.00 80.50 125 ILE A CA 1
ATOM 974 C C . ILE A 1 125 ? 2.738 -2.957 -3.867 1.00 80.50 125 ILE A C 1
ATOM 976 O O . ILE A 1 125 ? 3.587 -2.434 -4.594 1.00 80.50 125 ILE A O 1
ATOM 980 N N . SER A 1 126 ? 1.878 -3.856 -4.344 1.00 75.25 126 SER A N 1
ATOM 981 C CA . SER A 1 126 ? 1.867 -4.292 -5.744 1.00 75.25 126 SER A CA 1
ATOM 982 C C . SER A 1 126 ? 1.476 -3.167 -6.709 1.00 75.25 126 SER A C 1
ATOM 984 O O . SER A 1 126 ? 2.054 -3.059 -7.798 1.00 75.25 126 SER A O 1
ATOM 986 N N . LEU A 1 127 ? 0.532 -2.307 -6.312 1.00 80.75 127 LEU A N 1
ATOM 987 C CA . LEU A 1 127 ? 0.160 -1.100 -7.049 1.00 80.75 127 LEU A CA 1
ATOM 988 C C . LEU A 1 127 ? 1.344 -0.129 -7.145 1.00 80.75 127 LEU A C 1
ATOM 990 O O . LEU A 1 127 ? 1.688 0.295 -8.253 1.00 80.75 127 LEU A O 1
ATOM 994 N N . MET A 1 128 ? 2.017 0.147 -6.023 1.00 80.06 128 MET A N 1
ATOM 995 C CA . MET A 1 128 ? 3.220 0.988 -5.993 1.00 80.06 128 MET A CA 1
ATOM 996 C C . MET A 1 128 ? 4.321 0.424 -6.899 1.00 80.06 128 MET A C 1
ATOM 998 O O . MET A 1 128 ? 4.856 1.137 -7.745 1.00 80.06 128 MET A O 1
ATOM 1002 N N . ALA A 1 129 ? 4.605 -0.881 -6.816 1.00 75.00 129 ALA A N 1
ATOM 1003 C CA . ALA A 1 129 ? 5.596 -1.541 -7.669 1.00 75.00 129 ALA A CA 1
ATOM 1004 C C . ALA A 1 129 ? 5.249 -1.440 -9.166 1.00 75.00 129 ALA A C 1
ATOM 1006 O O . ALA A 1 129 ? 6.129 -1.335 -10.023 1.00 75.00 129 ALA A O 1
ATOM 1007 N N . LYS A 1 130 ? 3.958 -1.485 -9.514 1.00 76.19 130 LYS A N 1
ATOM 1008 C CA . LYS A 1 130 ? 3.485 -1.295 -10.891 1.00 76.19 130 LYS A CA 1
ATOM 1009 C C . LYS A 1 130 ? 3.724 0.140 -11.373 1.00 76.19 130 LYS A C 1
ATOM 1011 O O . LYS A 1 130 ? 4.312 0.290 -12.442 1.00 76.19 130 LYS A O 1
ATOM 1016 N N . ARG A 1 131 ? 3.332 1.154 -10.592 1.00 80.12 131 ARG A N 1
ATOM 1017 C CA . ARG A 1 131 ? 3.567 2.581 -10.902 1.00 80.12 131 ARG A CA 1
ATOM 1018 C C . ARG A 1 131 ? 5.063 2.886 -11.030 1.00 80.12 131 ARG A C 1
ATOM 1020 O O . ARG A 1 131 ? 5.475 3.544 -11.978 1.00 80.12 131 ARG A O 1
ATOM 1027 N N . LEU A 1 132 ? 5.879 2.321 -10.144 1.00 76.12 132 LEU A N 1
ATOM 1028 C CA . LEU A 1 132 ? 7.332 2.470 -10.159 1.00 76.12 132 LEU A CA 1
ATOM 1029 C C . LEU A 1 132 ? 7.962 1.957 -11.460 1.00 76.12 132 LEU A C 1
ATOM 1031 O O . LEU A 1 132 ? 8.744 2.666 -12.086 1.00 76.12 132 LEU A O 1
ATOM 1035 N N . ARG A 1 133 ? 7.577 0.755 -11.910 1.00 70.81 133 ARG A N 1
ATOM 1036 C CA . ARG A 1 133 ? 8.040 0.207 -13.198 1.00 70.81 133 ARG A CA 1
ATOM 1037 C C . ARG A 1 133 ? 7.612 1.068 -14.381 1.00 70.81 133 ARG A C 1
ATOM 1039 O O . ARG A 1 133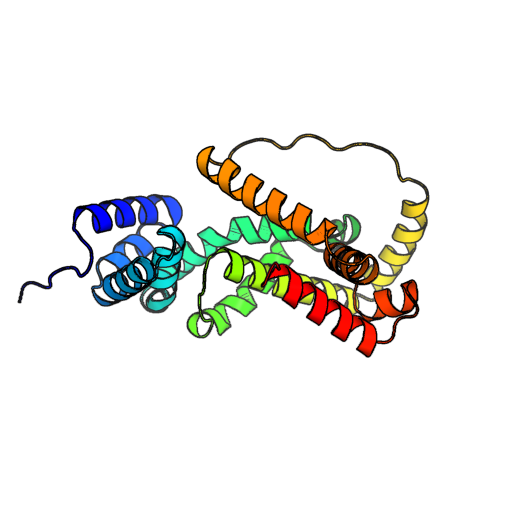 ? 8.392 1.241 -15.308 1.00 70.81 133 ARG A O 1
ATOM 1046 N N . TRP A 1 134 ? 6.390 1.599 -14.353 1.00 75.50 134 TRP A N 1
ATOM 1047 C CA . TRP A 1 134 ? 5.910 2.502 -15.399 1.00 75.50 134 TRP A CA 1
ATOM 1048 C C . TRP A 1 134 ? 6.740 3.782 -15.468 1.00 75.50 134 TRP A C 1
ATOM 1050 O O . TRP A 1 134 ? 7.212 4.123 -16.547 1.00 75.50 134 TRP A O 1
ATOM 1060 N N . LYS A 1 135 ? 7.006 4.430 -14.328 1.00 77.81 135 LYS A N 1
ATOM 1061 C CA . LYS A 1 135 ? 7.850 5.632 -14.292 1.00 77.81 135 LYS A CA 1
ATOM 1062 C C . LYS A 1 135 ? 9.298 5.361 -14.687 1.00 77.81 135 LYS A C 1
ATOM 1064 O O . LYS A 1 135 ? 9.901 6.180 -15.371 1.00 77.81 135 LYS A O 1
ATOM 1069 N N . ALA A 1 136 ? 9.849 4.214 -14.292 1.00 73.31 136 ALA A N 1
ATOM 1070 C CA . ALA A 1 136 ? 11.195 3.818 -14.691 1.00 73.31 136 ALA A CA 1
ATOM 1071 C C . ALA A 1 136 ? 11.301 3.647 -16.216 1.00 73.31 136 ALA A C 1
ATOM 1073 O O . ALA A 1 136 ? 12.227 4.170 -16.832 1.00 73.31 136 ALA A O 1
ATOM 1074 N N . ALA A 1 137 ? 10.325 2.965 -16.825 1.00 67.94 137 ALA A N 1
ATOM 1075 C CA . ALA A 1 137 ? 10.268 2.766 -18.271 1.00 67.94 137 ALA A CA 1
ATOM 1076 C C . ALA A 1 137 ? 10.068 4.085 -19.035 1.00 67.94 137 ALA A C 1
ATOM 1078 O O . ALA A 1 137 ? 10.712 4.304 -20.057 1.00 67.94 137 ALA A O 1
ATOM 1079 N N . ASP A 1 138 ? 9.210 4.973 -18.532 1.00 69.31 138 ASP A N 1
ATOM 1080 C CA . ASP A 1 138 ? 8.956 6.275 -19.150 1.00 69.31 138 ASP A CA 1
ATOM 1081 C C . ASP A 1 138 ? 10.201 7.176 -19.120 1.00 69.31 138 ASP A C 1
ATOM 1083 O O . ASP A 1 138 ? 10.622 7.708 -20.148 1.00 69.31 138 ASP A O 1
ATOM 1087 N N . ARG A 1 139 ? 10.887 7.257 -17.972 1.00 71.00 139 ARG A N 1
ATOM 1088 C CA . ARG A 1 139 ? 12.150 8.005 -17.867 1.00 71.00 139 ARG A CA 1
ATOM 1089 C C . ARG A 1 139 ? 13.258 7.433 -18.750 1.00 71.00 139 ARG A C 1
ATOM 1091 O O . ARG A 1 139 ? 14.047 8.203 -19.292 1.00 71.00 139 ARG A O 1
ATOM 1098 N N . LEU A 1 140 ? 13.312 6.111 -18.919 1.00 65.12 140 LEU A N 1
ATOM 1099 C CA . LEU A 1 140 ? 14.261 5.478 -19.834 1.00 65.12 140 LEU A CA 1
ATOM 1100 C C . LEU A 1 140 ? 13.981 5.872 -21.293 1.00 65.12 140 LEU A C 1
ATOM 1102 O O . LEU A 1 140 ? 14.899 6.300 -21.991 1.00 65.12 140 LEU A O 1
ATOM 1106 N N . ARG A 1 141 ? 12.714 5.807 -21.726 1.00 63.41 141 ARG A N 1
ATOM 1107 C CA . ARG A 1 141 ? 12.284 6.214 -23.078 1.00 63.41 141 ARG A CA 1
ATOM 1108 C C . ARG A 1 141 ? 12.585 7.683 -23.367 1.00 63.41 141 ARG A C 1
ATOM 1110 O O . ARG A 1 141 ? 13.043 8.016 -24.457 1.00 63.41 141 ARG A O 1
ATOM 1117 N N . ASN A 1 142 ? 12.369 8.546 -22.378 1.00 64.75 142 ASN A N 1
ATOM 1118 C CA . ASN A 1 142 ? 12.574 9.986 -22.519 1.00 64.75 142 ASN A CA 1
ATOM 1119 C C . ASN A 1 142 ? 14.061 10.385 -22.462 1.00 64.75 142 ASN A C 1
ATOM 1121 O O . ASN A 1 142 ? 14.424 11.472 -22.908 1.00 64.75 142 ASN A O 1
ATOM 1125 N N . SER A 1 143 ? 14.947 9.498 -21.997 1.00 59.06 143 SER A N 1
ATOM 1126 C CA . SER A 1 143 ? 16.393 9.719 -22.000 1.00 59.06 143 SER A CA 1
ATOM 1127 C C . SER A 1 143 ? 17.079 8.963 -23.145 1.00 59.06 143 SER A C 1
ATOM 1129 O O . SER A 1 143 ? 17.630 7.869 -22.982 1.00 59.06 143 SER A O 1
ATOM 1131 N N . LYS A 1 144 ? 17.100 9.592 -24.330 1.00 52.56 144 LYS A N 1
ATOM 1132 C CA . LYS A 1 144 ? 17.797 9.091 -25.537 1.00 52.56 144 LYS A CA 1
ATOM 1133 C C . LYS A 1 144 ? 19.295 8.811 -25.306 1.00 52.56 144 LYS A C 1
ATOM 1135 O O . LYS A 1 144 ? 19.880 7.978 -25.992 1.00 52.56 144 LYS A O 1
ATOM 1140 N N . THR A 1 145 ? 19.912 9.471 -24.325 1.00 49.50 145 THR A N 1
ATOM 1141 C CA . THR A 1 145 ? 21.329 9.302 -23.959 1.00 49.50 145 THR A CA 1
ATOM 1142 C C . THR A 1 145 ? 21.554 8.141 -22.984 1.00 49.50 145 THR A C 1
ATOM 1144 O O . THR A 1 145 ? 22.583 7.472 -23.065 1.00 49.50 145 THR A O 1
ATOM 1147 N N . LEU A 1 146 ? 20.600 7.862 -22.083 1.00 48.53 146 LEU A N 1
ATOM 1148 C CA . LEU A 1 146 ? 20.679 6.714 -21.171 1.00 48.53 146 LEU A CA 1
ATOM 1149 C C . LEU A 1 146 ? 20.450 5.391 -21.896 1.00 48.53 146 LEU A C 1
ATOM 1151 O O . LEU A 1 146 ? 21.174 4.442 -21.618 1.00 48.53 146 LEU A O 1
ATOM 1155 N N . SER A 1 147 ? 19.519 5.347 -22.855 1.00 46.81 147 SER A N 1
ATOM 1156 C CA . SER A 1 147 ? 19.258 4.137 -23.651 1.00 46.81 147 SER A CA 1
ATOM 1157 C C . SER A 1 147 ? 20.518 3.677 -24.404 1.00 46.81 147 SER A C 1
ATOM 1159 O O . SER A 1 147 ? 20.954 2.549 -24.217 1.00 46.81 147 SER A O 1
ATOM 1161 N N . ARG A 1 148 ? 21.227 4.589 -25.096 1.00 45.84 148 ARG A N 1
ATOM 1162 C CA . ARG A 1 148 ? 22.512 4.267 -25.757 1.00 45.84 148 ARG A CA 1
ATOM 1163 C C . ARG A 1 148 ? 23.610 3.803 -24.792 1.00 45.84 148 ARG A C 1
ATOM 1165 O O . ARG A 1 148 ? 24.399 2.932 -25.139 1.00 45.84 148 ARG A O 1
ATOM 1172 N N . ARG A 1 149 ? 23.700 4.394 -23.593 1.00 43.75 149 ARG A N 1
ATOM 1173 C CA . ARG A 1 149 ? 24.699 4.002 -22.577 1.00 43.75 149 ARG A CA 1
ATOM 1174 C C . ARG A 1 149 ? 24.392 2.642 -21.949 1.00 43.75 149 ARG A C 1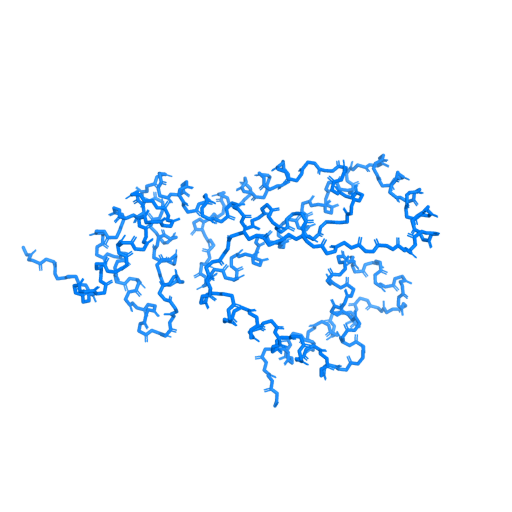
ATOM 1176 O O . ARG A 1 149 ? 25.322 1.942 -21.561 1.00 43.75 149 ARG A O 1
ATOM 1183 N N . LEU A 1 150 ? 23.114 2.284 -21.838 1.00 43.28 150 LEU A N 1
ATOM 1184 C CA . LEU A 1 150 ? 22.673 0.989 -21.331 1.00 43.28 150 LEU A CA 1
ATOM 1185 C C . LEU A 1 150 ? 22.897 -0.120 -22.358 1.00 43.28 150 LEU A C 1
ATOM 1187 O O . LEU A 1 150 ? 23.419 -1.157 -21.969 1.00 43.28 150 LEU A O 1
ATOM 1191 N N . ASP A 1 151 ? 22.632 0.127 -23.642 1.00 42.66 151 ASP A N 1
ATOM 1192 C CA . ASP A 1 151 ? 22.948 -0.821 -24.723 1.00 42.66 151 ASP A CA 1
ATOM 1193 C C . ASP A 1 151 ? 24.453 -1.153 -24.758 1.00 42.66 151 ASP A C 1
ATOM 1195 O O . ASP A 1 151 ? 24.846 -2.316 -24.834 1.00 42.66 151 ASP A O 1
ATOM 1199 N N . LEU A 1 152 ? 25.307 -0.136 -24.579 1.00 36.09 152 LEU A N 1
ATOM 1200 C CA . LEU A 1 152 ? 26.761 -0.301 -24.456 1.00 36.09 152 LEU A CA 1
ATOM 1201 C C . LEU A 1 152 ? 27.182 -1.060 -23.182 1.00 36.09 152 LEU A C 1
ATOM 1203 O O . LEU A 1 152 ? 28.164 -1.795 -23.212 1.00 36.09 152 LEU A O 1
ATOM 1207 N N . GLN A 1 153 ? 26.461 -0.908 -22.064 1.00 33.97 153 GLN A N 1
ATOM 1208 C CA . GLN A 1 153 ? 26.757 -1.633 -20.818 1.00 33.97 153 GLN A CA 1
ATOM 1209 C C . GLN A 1 153 ? 26.248 -3.078 -20.822 1.00 33.97 153 GLN A C 1
ATOM 1211 O O . GLN A 1 153 ? 26.921 -3.940 -20.266 1.00 33.97 153 GLN A O 1
ATOM 1216 N N . VAL A 1 154 ? 25.108 -3.364 -21.455 1.00 35.78 154 VAL A N 1
ATOM 1217 C CA . VAL A 1 154 ? 24.577 -4.731 -21.604 1.00 35.78 154 VAL A CA 1
ATOM 1218 C C . VAL A 1 154 ? 25.524 -5.586 -22.450 1.00 35.78 154 VAL A C 1
ATOM 1220 O O . VAL A 1 154 ? 25.748 -6.742 -22.104 1.00 35.78 154 VAL A O 1
ATOM 1223 N N . SER A 1 155 ? 26.168 -4.998 -23.465 1.00 30.69 155 SER A N 1
ATOM 1224 C CA . SER A 1 155 ? 27.210 -5.669 -24.257 1.00 30.69 155 SER A CA 1
ATOM 1225 C C . SER A 1 155 ? 28.505 -5.959 -23.484 1.00 30.69 155 SER A C 1
ATOM 1227 O O . SER A 1 155 ? 29.274 -6.801 -23.922 1.00 30.69 155 SER A O 1
ATOM 1229 N N . LEU A 1 156 ? 28.776 -5.259 -22.376 1.00 28.50 156 LEU A N 1
ATOM 1230 C CA . LEU A 1 156 ? 29.979 -5.454 -21.549 1.00 28.50 156 LEU A CA 1
ATOM 1231 C C . LEU A 1 156 ? 29.726 -6.370 -20.344 1.00 28.50 156 LEU A C 1
ATOM 1233 O O . LEU A 1 156 ? 30.665 -6.895 -19.755 1.00 28.50 156 LEU A O 1
ATOM 1237 N N . GLN A 1 157 ? 28.463 -6.534 -19.943 1.00 28.91 157 GLN A N 1
ATOM 1238 C CA . GLN A 1 157 ? 28.083 -7.312 -18.763 1.00 28.91 157 GLN A CA 1
ATOM 1239 C C . GLN A 1 157 ? 27.732 -8.771 -19.096 1.00 28.91 157 GLN A C 1
ATOM 1241 O O . GLN A 1 157 ? 27.754 -9.602 -18.194 1.00 28.91 157 GLN A O 1
ATOM 1246 N N . SER A 1 158 ? 27.483 -9.101 -20.372 1.00 29.94 158 SER A N 1
ATOM 1247 C CA . SER A 1 158 ? 27.381 -10.492 -20.846 1.00 29.94 158 SER A CA 1
ATOM 1248 C C . SER A 1 158 ? 28.690 -11.277 -20.728 1.00 29.94 158 SER A C 1
ATOM 1250 O O . SER A 1 158 ? 28.659 -12.503 -20.766 1.00 29.94 158 SER A O 1
ATOM 1252 N N . ASP A 1 159 ? 29.813 -10.582 -20.540 1.00 27.62 159 ASP A N 1
ATOM 1253 C CA . ASP A 1 159 ? 31.151 -11.180 -20.516 1.00 27.62 159 ASP A CA 1
ATOM 1254 C C . ASP A 1 159 ? 31.687 -11.385 -19.084 1.00 27.62 159 ASP A C 1
ATOM 1256 O O . ASP A 1 159 ? 32.788 -11.899 -18.904 1.00 27.62 159 ASP A O 1
ATOM 1260 N N . LEU A 1 160 ? 30.922 -11.003 -18.050 1.00 27.64 160 LEU A N 1
ATOM 1261 C CA . LEU A 1 160 ? 31.354 -11.014 -16.643 1.00 27.64 160 LEU A CA 1
ATOM 1262 C C . LEU A 1 160 ? 30.284 -11.581 -15.691 1.00 27.64 160 LEU A C 1
ATOM 1264 O O . LEU A 1 160 ? 30.061 -11.047 -14.603 1.00 27.64 160 LEU A O 1
ATOM 1268 N N . ASP A 1 161 ? 29.617 -12.670 -16.080 1.00 29.91 161 ASP A N 1
ATOM 1269 C CA . ASP A 1 161 ? 28.831 -13.474 -15.136 1.00 29.91 161 ASP A CA 1
ATOM 1270 C C . ASP A 1 161 ? 29.780 -14.279 -14.232 1.00 29.91 161 ASP A C 1
ATOM 1272 O O . ASP A 1 161 ? 30.277 -15.351 -14.578 1.00 29.91 161 ASP A O 1
ATOM 1276 N N . GLY A 1 162 ? 30.033 -13.739 -13.042 1.00 31.36 162 GLY A N 1
ATOM 1277 C CA . GLY A 1 162 ? 30.728 -14.421 -11.961 1.00 31.36 162 GLY A CA 1
ATOM 1278 C C . GLY A 1 162 ? 30.786 -13.559 -10.703 1.00 31.36 162 GLY A C 1
ATOM 1279 O O . GLY A 1 162 ? 31.148 -12.391 -10.770 1.00 31.36 162 GLY A O 1
ATOM 1280 N N . VAL A 1 163 ? 30.517 -14.186 -9.555 1.00 26.52 163 VAL A N 1
ATOM 1281 C CA . VAL A 1 163 ? 30.719 -13.697 -8.175 1.00 26.52 163 VAL A CA 1
ATOM 1282 C C . VAL A 1 163 ? 29.500 -13.051 -7.485 1.00 26.52 163 VAL A C 1
ATOM 1284 O O . VAL A 1 163 ? 29.184 -11.877 -7.639 1.00 26.52 163 VAL A O 1
ATOM 1287 N N . ASP A 1 164 ? 28.828 -13.907 -6.710 1.00 36.38 164 ASP A N 1
ATOM 1288 C CA . ASP A 1 164 ? 28.605 -13.840 -5.254 1.00 36.38 164 ASP A CA 1
ATOM 1289 C C . ASP A 1 164 ? 28.197 -12.517 -4.569 1.00 36.38 164 ASP A C 1
ATOM 1291 O O . ASP A 1 164 ? 28.801 -11.459 -4.734 1.00 36.38 164 ASP A O 1
ATOM 1295 N N . GLY A 1 165 ? 27.187 -12.607 -3.697 1.00 26.14 165 GLY A N 1
ATOM 1296 C CA . GLY A 1 165 ? 26.628 -11.453 -2.989 1.00 26.14 165 GLY A CA 1
ATOM 1297 C C . GLY A 1 165 ? 25.632 -11.804 -1.885 1.00 26.14 165 GLY A C 1
ATOM 1298 O O . GLY A 1 165 ? 24.561 -11.200 -1.796 1.00 26.14 165 GLY A O 1
ATOM 1299 N N . GLU A 1 166 ? 25.969 -12.787 -1.049 1.00 29.78 166 GLU A N 1
ATOM 1300 C CA . GLU A 1 166 ? 25.371 -12.947 0.277 1.00 29.78 166 GLU A CA 1
ATOM 1301 C C . GLU A 1 166 ? 25.651 -11.729 1.182 1.00 29.78 166 GLU A C 1
ATOM 1303 O O . GLU A 1 166 ? 26.706 -11.105 1.107 1.00 29.78 166 GLU A O 1
ATOM 1308 N N . LYS A 1 167 ? 24.725 -11.506 2.131 1.00 35.97 167 LYS A N 1
ATOM 1309 C CA . LYS A 1 167 ? 24.775 -10.632 3.331 1.00 35.97 167 LYS A CA 1
ATOM 1310 C C . LYS A 1 167 ? 24.066 -9.276 3.235 1.00 35.97 167 LYS A C 1
ATOM 1312 O O . LYS A 1 167 ? 24.662 -8.228 3.027 1.00 35.97 167 LYS A O 1
ATOM 1317 N N . ALA A 1 168 ? 22.785 -9.306 3.612 1.00 28.38 168 ALA A N 1
ATOM 1318 C CA . ALA A 1 168 ? 22.154 -8.231 4.382 1.00 28.38 168 ALA A CA 1
ATOM 1319 C C . ALA A 1 168 ? 21.018 -8.795 5.268 1.00 28.38 168 ALA A C 1
ATOM 1321 O O . ALA A 1 168 ? 19.864 -8.892 4.857 1.00 28.38 168 ALA A O 1
ATOM 1322 N N . ARG A 1 169 ? 21.364 -9.186 6.500 1.00 30.25 169 ARG A N 1
ATOM 1323 C CA . ARG A 1 169 ? 20.471 -9.457 7.653 1.00 30.25 169 ARG A CA 1
ATOM 1324 C C . ARG A 1 169 ? 20.970 -8.482 8.740 1.00 30.25 169 ARG A C 1
ATOM 1326 O O . ARG A 1 169 ? 22.181 -8.384 8.882 1.00 30.25 169 ARG A O 1
ATOM 1333 N N . LYS A 1 170 ? 20.207 -7.700 9.511 1.00 33.75 170 LYS A N 1
ATOM 1334 C CA . LYS A 1 170 ? 18.872 -7.767 10.148 1.00 33.75 170 LYS A CA 1
ATOM 1335 C C . LYS A 1 170 ? 18.409 -6.302 10.370 1.00 33.75 170 LYS A C 1
ATOM 1337 O O . LYS A 1 170 ? 19.267 -5.448 10.536 1.00 33.75 170 LYS A O 1
ATOM 1342 N N . THR A 1 171 ? 17.125 -5.945 10.316 1.00 29.05 171 THR A N 1
ATOM 1343 C CA . THR A 1 171 ? 16.158 -6.058 11.430 1.00 29.05 171 THR A CA 1
ATOM 1344 C C . THR A 1 171 ? 14.723 -6.135 10.892 1.00 29.05 171 THR A C 1
ATOM 1346 O O . THR A 1 171 ? 14.173 -5.149 10.417 1.00 29.05 171 THR A O 1
ATOM 1349 N N . VAL A 1 172 ? 14.098 -7.314 10.968 1.00 32.06 172 VAL A N 1
ATOM 1350 C CA . VAL A 1 172 ? 12.651 -7.509 10.753 1.00 32.06 172 VAL A CA 1
ATOM 1351 C C . VAL A 1 172 ? 12.182 -8.613 11.705 1.00 32.06 172 VAL A C 1
ATOM 1353 O O . VAL A 1 172 ? 12.871 -9.623 11.859 1.00 32.06 172 VAL A O 1
ATOM 1356 N N . HIS A 1 173 ? 11.049 -8.378 12.366 1.00 26.83 173 HIS A N 1
ATOM 1357 C CA . HIS A 1 173 ? 10.476 -9.156 13.469 1.00 26.83 173 HIS A CA 1
ATOM 1358 C C . HIS A 1 173 ? 10.332 -10.675 13.158 1.00 26.83 173 HIS A C 1
ATOM 1360 O O . HIS A 1 173 ? 9.950 -11.024 12.041 1.00 26.83 173 HIS A O 1
ATOM 1366 N N . PRO A 1 174 ? 10.603 -11.602 14.105 1.00 25.19 174 PRO A N 1
ATOM 1367 C CA . PRO A 1 174 ? 10.726 -13.045 13.824 1.00 25.19 174 PRO A CA 1
ATOM 1368 C C . PRO A 1 174 ? 9.449 -13.744 13.330 1.00 25.19 174 PRO A C 1
ATOM 1370 O O . PRO A 1 174 ? 9.518 -14.558 12.414 1.00 25.19 174 PRO A O 1
ATOM 1373 N N . LEU A 1 175 ? 8.281 -13.401 13.883 1.00 22.66 175 LEU A N 1
ATOM 1374 C CA . LEU A 1 175 ? 7.005 -14.038 13.517 1.00 22.66 175 LEU A CA 1
ATOM 1375 C C . LEU A 1 175 ? 6.510 -13.652 12.114 1.00 22.66 175 LEU A C 1
ATOM 1377 O O . LEU A 1 175 ? 5.942 -14.482 11.413 1.00 22.66 175 LEU A O 1
ATOM 1381 N N . SER A 1 176 ? 6.792 -12.429 11.657 1.00 26.81 176 SER A N 1
ATOM 1382 C CA . SER A 1 176 ? 6.424 -11.988 10.307 1.00 26.81 176 SER A CA 1
ATOM 1383 C C . SER A 1 176 ? 7.375 -12.511 9.226 1.00 26.81 176 SER A C 1
ATOM 1385 O O . SER A 1 176 ? 7.031 -12.465 8.047 1.00 26.81 176 SER A O 1
ATOM 1387 N N . ASN A 1 177 ? 8.549 -13.037 9.599 1.00 29.25 177 ASN A N 1
ATOM 1388 C CA . ASN A 1 177 ? 9.451 -13.715 8.666 1.00 29.25 177 ASN A CA 1
ATOM 1389 C C . ASN A 1 177 ? 8.975 -15.132 8.338 1.00 29.25 177 ASN A C 1
ATOM 1391 O O . ASN A 1 177 ? 9.054 -15.510 7.178 1.00 29.25 177 ASN A O 1
ATOM 1395 N N . LEU A 1 178 ? 8.450 -15.873 9.319 1.00 26.36 178 LEU A N 1
ATOM 1396 C CA . LEU A 1 178 ? 7.974 -17.248 9.123 1.00 26.36 178 LEU A CA 1
ATOM 1397 C C . LEU A 1 178 ? 6.778 -17.298 8.166 1.00 26.36 178 LEU A C 1
ATOM 1399 O O . LEU A 1 178 ? 6.843 -17.986 7.153 1.00 26.36 178 LEU A O 1
ATOM 1403 N N . VAL A 1 179 ? 5.762 -16.460 8.406 1.00 31.86 179 VAL A N 1
ATOM 1404 C CA . VAL A 1 179 ? 4.575 -16.365 7.535 1.00 31.86 179 VAL A CA 1
ATOM 1405 C C . VAL A 1 179 ? 4.960 -15.926 6.114 1.00 31.86 179 VAL A C 1
ATOM 1407 O O . VAL A 1 179 ? 4.521 -16.515 5.133 1.00 31.86 179 VAL A O 1
ATOM 1410 N N . ARG A 1 180 ? 5.873 -14.953 5.973 1.00 45.06 180 ARG A N 1
ATOM 1411 C CA . ARG A 1 180 ? 6.339 -14.469 4.657 1.00 45.06 180 ARG A CA 1
ATOM 1412 C C . ARG A 1 180 ? 7.263 -15.439 3.924 1.00 45.06 180 ARG A C 1
ATOM 1414 O O . ARG A 1 180 ? 7.343 -15.369 2.697 1.00 45.06 180 ARG A O 1
ATOM 1421 N N . GLU A 1 181 ? 8.030 -16.264 4.635 1.00 41.03 181 GLU A N 1
ATOM 1422 C CA . GLU A 1 181 ? 8.841 -17.324 4.027 1.00 41.03 181 GLU A CA 1
ATOM 1423 C C . GLU A 1 181 ? 7.966 -18.470 3.545 1.00 41.03 181 GLU A C 1
ATOM 1425 O O . GLU A 1 181 ? 8.211 -18.981 2.457 1.00 41.03 181 GLU A O 1
ATOM 1430 N N . GLU A 1 182 ? 6.935 -18.824 4.306 1.00 40.50 182 GLU A N 1
ATOM 1431 C CA . GLU A 1 182 ? 5.987 -19.874 3.950 1.00 40.50 182 GLU A CA 1
ATOM 1432 C C . GLU A 1 182 ? 5.137 -19.472 2.742 1.00 40.50 182 GLU A C 1
ATOM 1434 O O . GLU A 1 182 ? 5.156 -20.174 1.735 1.00 40.50 182 GLU A O 1
ATOM 1439 N N . GLU A 1 183 ? 4.560 -18.266 2.743 1.00 47.47 183 GLU A N 1
ATOM 1440 C CA . GLU A 1 183 ? 3.854 -17.705 1.580 1.00 47.47 183 GLU A CA 1
ATOM 1441 C C . GLU A 1 183 ? 4.757 -17.592 0.339 1.00 47.47 183 GLU A C 1
ATOM 1443 O O . GLU A 1 183 ? 4.326 -17.807 -0.797 1.00 47.47 183 GLU A O 1
ATOM 1448 N N . ARG A 1 184 ? 6.039 -17.243 0.526 1.00 51.50 184 ARG A N 1
ATOM 1449 C CA . ARG A 1 184 ? 7.010 -17.190 -0.578 1.00 51.50 184 ARG A CA 1
ATOM 1450 C C . ARG A 1 184 ? 7.371 -18.565 -1.100 1.00 51.50 184 ARG A C 1
ATOM 1452 O O . ARG A 1 184 ? 7.530 -18.701 -2.312 1.00 51.50 184 ARG A O 1
ATOM 1459 N N . ARG A 1 185 ? 7.561 -19.534 -0.207 1.00 52.62 185 ARG A N 1
ATOM 1460 C CA . ARG A 1 185 ? 7.875 -20.918 -0.555 1.00 52.62 185 ARG A CA 1
ATOM 1461 C C . ARG A 1 185 ? 6.706 -21.515 -1.324 1.00 52.62 185 ARG A C 1
ATOM 1463 O O . ARG A 1 185 ? 6.910 -21.990 -2.433 1.00 52.62 185 ARG A O 1
ATOM 1470 N N . GLU A 1 186 ? 5.494 -21.335 -0.820 1.00 55.84 186 GLU A N 1
ATOM 1471 C CA . GLU A 1 186 ? 4.268 -21.785 -1.467 1.00 55.84 186 GLU A CA 1
ATOM 1472 C C . GLU A 1 186 ? 4.077 -21.127 -2.845 1.00 55.84 186 GLU A C 1
ATOM 1474 O O . GLU A 1 186 ? 3.798 -21.800 -3.838 1.00 55.84 186 GLU A O 1
ATOM 1479 N N . LEU A 1 187 ? 4.310 -19.815 -2.967 1.00 58.81 187 LEU A N 1
ATOM 1480 C CA . LEU A 1 187 ? 4.261 -19.139 -4.265 1.00 58.81 187 LEU A CA 1
ATOM 1481 C C . LEU A 1 187 ? 5.349 -19.647 -5.227 1.00 58.81 187 LEU A C 1
ATOM 1483 O O . LEU A 1 187 ? 5.084 -19.808 -6.419 1.00 58.81 187 LEU A O 1
ATOM 1487 N N . ALA A 1 188 ? 6.567 -19.885 -4.738 1.00 58.53 188 ALA A N 1
ATOM 1488 C CA . ALA A 1 188 ? 7.664 -20.412 -5.544 1.00 58.53 188 ALA A CA 1
ATOM 1489 C C . ALA A 1 188 ? 7.363 -21.834 -6.041 1.00 58.53 188 ALA A C 1
ATOM 1491 O O . ALA A 1 188 ? 7.552 -22.116 -7.225 1.00 58.53 188 ALA A O 1
ATOM 1492 N N . GLU A 1 189 ? 6.819 -22.692 -5.181 1.00 65.00 189 GLU A N 1
ATOM 1493 C CA . GLU A 1 189 ? 6.368 -24.044 -5.521 1.00 65.00 189 GLU A CA 1
ATOM 1494 C C . GLU A 1 189 ? 5.253 -24.011 -6.571 1.00 65.00 189 GLU A C 1
ATOM 1496 O O . GLU A 1 189 ? 5.355 -24.671 -7.608 1.00 65.00 189 GLU A O 1
ATOM 1501 N N . ARG A 1 190 ? 4.249 -23.145 -6.395 1.00 66.69 190 ARG A N 1
ATOM 1502 C CA . ARG A 1 190 ? 3.177 -22.952 -7.385 1.00 66.69 190 ARG A CA 1
ATOM 1503 C C . ARG A 1 190 ? 3.709 -22.455 -8.732 1.00 66.69 190 ARG A C 1
ATOM 1505 O O . ARG A 1 190 ? 3.228 -22.880 -9.779 1.00 66.69 190 ARG A O 1
ATOM 1512 N N . ILE A 1 191 ? 4.727 -21.589 -8.743 1.00 65.25 191 ILE A N 1
ATOM 1513 C CA . ILE A 1 191 ? 5.391 -21.153 -9.984 1.00 65.25 191 ILE A CA 1
ATOM 1514 C C . ILE A 1 191 ? 6.143 -22.316 -10.652 1.00 65.25 191 ILE A C 1
ATOM 1516 O O . ILE A 1 191 ? 6.150 -22.408 -11.882 1.00 65.25 191 ILE A O 1
ATOM 1520 N N . LEU A 1 192 ? 6.758 -23.217 -9.878 1.00 71.50 192 LEU A N 1
ATOM 1521 C CA . LEU A 1 192 ? 7.443 -24.404 -10.403 1.00 71.50 192 LEU A CA 1
ATOM 1522 C C . LEU A 1 192 ? 6.475 -25.432 -11.007 1.00 71.50 192 LEU A C 1
ATOM 1524 O O . LEU A 1 192 ? 6.855 -26.130 -11.951 1.00 71.50 192 LEU A O 1
ATOM 1528 N N . GLN A 1 193 ? 5.233 -25.483 -10.530 1.00 75.25 193 GLN A N 1
ATOM 1529 C CA . GLN A 1 193 ? 4.180 -26.342 -11.081 1.00 75.25 193 GLN A CA 1
ATOM 1530 C C . GLN A 1 193 ? 3.568 -25.800 -12.387 1.00 75.25 193 GLN A C 1
ATOM 1532 O O . GLN A 1 193 ? 2.881 -26.527 -13.104 1.00 75.25 193 GLN A O 1
ATOM 1537 N N . LEU A 1 194 ? 3.837 -24.543 -12.761 1.00 74.62 194 LEU A N 1
ATOM 1538 C CA . LEU A 1 194 ? 3.342 -23.997 -14.025 1.00 74.62 194 LEU A CA 1
ATOM 1539 C C . LEU A 1 194 ? 4.010 -24.666 -15.242 1.00 74.62 194 LEU A C 1
ATOM 1541 O O . LEU A 1 194 ? 5.218 -24.942 -15.229 1.00 74.62 194 LEU A O 1
ATOM 1545 N N . PRO A 1 195 ? 3.280 -24.828 -16.364 1.00 80.75 195 PRO A N 1
ATOM 1546 C CA . PRO A 1 195 ? 3.874 -25.253 -17.627 1.00 80.75 195 PRO A CA 1
ATOM 1547 C C . PRO A 1 195 ? 5.057 -24.369 -18.023 1.00 80.75 195 PRO A C 1
ATOM 1549 O O . PRO A 1 195 ? 5.041 -23.159 -17.790 1.00 80.75 195 PRO A O 1
ATOM 1552 N N . LYS A 1 196 ? 6.080 -24.970 -18.646 1.00 74.00 196 LYS A N 1
ATOM 1553 C CA . LYS A 1 196 ? 7.359 -24.311 -18.975 1.00 74.00 196 LYS A CA 1
ATOM 1554 C C . LYS A 1 196 ? 7.160 -22.939 -19.629 1.00 74.00 196 LYS A C 1
ATOM 1556 O O . LYS A 1 196 ? 7.744 -21.968 -19.170 1.00 74.00 196 LYS A O 1
ATOM 1561 N N . ALA A 1 197 ? 6.263 -22.844 -20.610 1.00 74.12 197 ALA A N 1
ATOM 1562 C CA . ALA A 1 197 ? 5.921 -21.596 -21.291 1.00 74.12 197 ALA A CA 1
ATOM 1563 C C . ALA A 1 197 ? 5.404 -20.492 -20.340 1.00 74.12 197 ALA A C 1
ATOM 1565 O O . ALA A 1 197 ? 5.859 -19.352 -20.394 1.00 74.12 197 ALA A O 1
ATOM 1566 N N . ASP A 1 198 ? 4.491 -20.829 -19.429 1.00 74.62 198 ASP A N 1
ATOM 1567 C CA . ASP A 1 198 ? 3.898 -19.867 -18.494 1.00 74.62 198 ASP A CA 1
ATOM 1568 C C . ASP A 1 198 ? 4.890 -19.478 -17.379 1.00 74.62 198 ASP A C 1
ATOM 1570 O O . ASP A 1 198 ? 4.919 -18.330 -16.932 1.00 74.62 198 ASP A O 1
ATOM 1574 N N . ARG A 1 199 ? 5.763 -20.406 -16.977 1.00 73.56 199 ARG A N 1
ATOM 1575 C CA . ARG A 1 199 ? 6.855 -20.162 -16.025 1.00 73.56 199 ARG A CA 1
ATOM 1576 C C . ARG A 1 199 ? 7.951 -19.262 -16.601 1.00 73.56 199 ARG A C 1
ATOM 1578 O O . ARG A 1 199 ? 8.391 -18.348 -15.908 1.00 73.56 199 ARG A O 1
ATOM 1585 N N . GLU A 1 200 ? 8.367 -19.481 -17.850 1.00 73.06 200 GLU A N 1
ATOM 1586 C CA . GLU A 1 200 ? 9.284 -18.577 -18.566 1.00 73.06 200 GLU A CA 1
ATOM 1587 C C . GLU A 1 200 ? 8.676 -17.176 -18.685 1.00 73.06 200 GLU A C 1
ATOM 1589 O O . GLU A 1 200 ? 9.337 -16.185 -18.390 1.00 73.06 200 GLU A O 1
ATOM 1594 N N . MET A 1 201 ? 7.381 -17.083 -19.004 1.00 72.62 201 MET A N 1
ATOM 1595 C CA . MET A 1 201 ? 6.674 -15.804 -19.080 1.00 72.62 201 MET A CA 1
ATOM 1596 C C . MET A 1 201 ? 6.687 -15.046 -17.745 1.00 72.62 201 MET A C 1
ATOM 1598 O O . MET A 1 201 ? 6.977 -13.848 -17.707 1.00 72.62 201 MET A O 1
ATOM 1602 N N . ILE A 1 202 ? 6.413 -15.733 -16.629 1.00 64.81 202 ILE A N 1
ATOM 1603 C CA . ILE A 1 202 ? 6.546 -15.132 -15.296 1.00 64.81 202 ILE A CA 1
ATOM 1604 C C . ILE A 1 202 ? 7.988 -14.692 -15.049 1.00 64.81 202 ILE A C 1
ATOM 1606 O O . ILE A 1 202 ? 8.196 -13.583 -14.560 1.00 64.81 202 ILE A O 1
ATOM 1610 N N . ARG A 1 203 ? 8.979 -15.511 -15.418 1.00 65.19 203 ARG A N 1
ATOM 1611 C CA . ARG A 1 203 ? 10.397 -15.182 -15.245 1.00 65.19 203 ARG A CA 1
ATOM 1612 C C . ARG A 1 203 ? 10.783 -13.913 -16.002 1.00 65.19 203 ARG A C 1
ATOM 1614 O O . ARG A 1 203 ? 11.327 -13.009 -15.378 1.00 65.19 203 ARG A O 1
ATOM 1621 N N . TYR A 1 204 ? 10.426 -13.785 -17.280 1.00 63.56 204 TYR A N 1
ATOM 1622 C CA . TYR A 1 204 ? 10.692 -12.572 -18.064 1.00 63.56 204 TYR A CA 1
ATOM 1623 C C . TYR A 1 204 ? 10.037 -11.331 -17.451 1.00 63.56 204 TYR A C 1
ATOM 1625 O O . TYR A 1 204 ? 10.631 -10.255 -17.388 1.00 63.56 204 TYR A O 1
ATOM 1633 N N . ARG A 1 205 ? 8.824 -11.479 -16.910 1.00 61.03 205 ARG A N 1
ATOM 1634 C CA . ARG A 1 205 ? 8.133 -10.388 -16.211 1.00 61.03 205 ARG A CA 1
ATOM 1635 C C . ARG A 1 205 ? 8.764 -10.033 -14.866 1.00 61.03 205 ARG A C 1
ATOM 1637 O O . ARG A 1 205 ? 8.735 -8.857 -14.502 1.00 61.03 205 ARG A O 1
ATOM 1644 N N . LEU A 1 206 ? 9.324 -11.003 -14.145 1.00 53.53 206 LEU A N 1
ATOM 1645 C CA . LEU A 1 206 ? 10.094 -10.775 -12.917 1.00 53.53 206 LEU A CA 1
ATOM 1646 C C . LEU A 1 206 ? 11.454 -10.127 -13.212 1.00 53.53 206 LEU A C 1
ATOM 1648 O O . LEU A 1 206 ? 11.895 -9.286 -12.437 1.00 53.53 206 LEU A O 1
ATOM 1652 N N . GLN A 1 207 ? 12.056 -10.442 -14.361 1.00 48.62 207 GLN A N 1
ATOM 1653 C CA . GLN A 1 207 ? 13.261 -9.794 -14.893 1.00 48.62 207 GLN A CA 1
ATOM 1654 C C . GLN A 1 207 ? 13.001 -8.374 -15.429 1.00 48.62 207 GLN A C 1
ATOM 1656 O O . GLN A 1 207 ? 13.934 -7.684 -15.821 1.00 48.62 207 GLN A O 1
ATOM 1661 N N . GLY A 1 208 ? 11.745 -7.915 -15.429 1.00 41.59 208 GLY A N 1
ATOM 1662 C CA . GLY A 1 208 ? 11.378 -6.559 -15.834 1.00 41.59 208 GLY A CA 1
ATOM 1663 C C . GLY A 1 208 ? 11.202 -6.357 -17.339 1.00 41.59 208 GLY A C 1
ATOM 1664 O O . GLY A 1 208 ? 10.913 -5.230 -17.735 1.00 41.59 208 GLY A O 1
ATOM 1665 N N . MET A 1 209 ? 11.285 -7.415 -18.154 1.00 53.34 209 MET A N 1
ATOM 1666 C CA . MET A 1 209 ? 11.168 -7.310 -19.611 1.00 53.34 209 MET A CA 1
ATOM 1667 C C . MET A 1 209 ? 9.797 -6.758 -20.032 1.00 53.34 209 MET A C 1
ATOM 1669 O O . MET A 1 209 ? 8.733 -7.166 -19.532 1.00 53.34 209 MET A O 1
ATOM 1673 N N . SER A 1 210 ? 9.831 -5.804 -20.955 1.00 56.22 210 SER A N 1
ATOM 1674 C CA . SER A 1 210 ? 8.693 -5.262 -21.691 1.00 56.22 210 SER A CA 1
ATOM 1675 C C . SER A 1 210 ? 8.074 -6.320 -22.607 1.00 56.22 210 SER A C 1
ATOM 1677 O O . SER A 1 210 ? 8.592 -7.424 -22.763 1.00 56.22 210 SER A O 1
ATOM 1679 N N . LYS A 1 211 ? 6.895 -6.029 -23.165 1.00 65.44 211 LYS A N 1
ATOM 1680 C CA . LYS A 1 211 ? 6.234 -7.009 -24.037 1.00 65.44 211 LYS A CA 1
ATOM 1681 C C . LYS A 1 211 ? 7.028 -7.172 -25.321 1.00 65.44 211 LYS A C 1
ATOM 1683 O O . LYS A 1 211 ? 7.204 -8.293 -25.764 1.00 65.44 211 LYS A O 1
ATOM 1688 N N . GLU A 1 212 ? 7.519 -6.063 -25.846 1.00 65.31 212 GLU A N 1
ATOM 1689 C CA . GLU A 1 212 ? 8.276 -5.952 -27.081 1.00 65.31 212 GLU A CA 1
ATOM 1690 C C . GLU A 1 212 ? 9.576 -6.771 -26.993 1.00 65.31 212 GLU A C 1
ATOM 1692 O O . GLU A 1 212 ? 9.807 -7.629 -27.839 1.00 65.31 212 GLU A O 1
ATOM 1697 N N . GLU A 1 213 ? 10.330 -6.641 -25.895 1.00 55.94 213 GLU A N 1
ATOM 1698 C CA . GLU A 1 213 ? 11.541 -7.445 -25.638 1.00 55.94 213 GLU A CA 1
ATOM 1699 C C . GLU A 1 213 ? 11.238 -8.946 -25.524 1.00 55.94 213 GLU A C 1
ATOM 1701 O O . GLU A 1 213 ? 12.015 -9.788 -25.972 1.00 55.94 213 GLU A O 1
ATOM 1706 N N . ILE A 1 214 ? 10.092 -9.312 -24.939 1.00 69.25 214 ILE A N 1
ATOM 1707 C CA . ILE A 1 214 ? 9.674 -10.717 -24.865 1.00 69.25 214 ILE A CA 1
ATOM 1708 C C . ILE A 1 214 ? 9.335 -11.241 -26.263 1.00 69.25 214 ILE A C 1
ATOM 1710 O O . ILE A 1 214 ? 9.700 -12.372 -26.577 1.00 69.25 214 ILE A O 1
ATOM 1714 N N . GLN A 1 215 ? 8.661 -10.452 -27.105 1.00 76.94 215 GLN A N 1
ATOM 1715 C CA . GLN A 1 215 ? 8.354 -10.845 -28.486 1.00 76.94 215 GLN A CA 1
ATOM 1716 C C . GLN A 1 215 ? 9.634 -11.073 -29.290 1.00 76.94 215 GLN A C 1
ATOM 1718 O O . GLN A 1 215 ? 9.754 -12.098 -29.951 1.00 76.94 215 GLN A O 1
ATOM 1723 N N . GLU A 1 216 ? 10.601 -10.165 -29.178 1.00 68.06 216 GLU A N 1
ATOM 1724 C CA . GLU A 1 216 ? 11.894 -10.264 -29.857 1.00 68.06 216 GLU A CA 1
ATOM 1725 C C . GLU A 1 216 ? 12.701 -11.480 -29.378 1.00 68.06 216 GLU A C 1
ATOM 1727 O O . GLU A 1 216 ? 13.233 -12.239 -30.183 1.00 68.06 216 GLU A O 1
ATOM 1732 N N . ARG A 1 217 ? 12.712 -11.738 -28.065 1.00 69.62 217 ARG A N 1
ATOM 1733 C CA . ARG A 1 217 ? 13.472 -12.843 -27.466 1.00 69.62 217 ARG A CA 1
ATOM 1734 C C . ARG A 1 217 ? 12.859 -14.225 -27.697 1.00 69.62 217 ARG A C 1
ATOM 1736 O O . ARG A 1 217 ? 13.582 -15.216 -27.734 1.00 69.62 217 ARG A O 1
ATOM 1743 N N . THR A 1 218 ? 11.533 -14.316 -27.766 1.00 77.94 218 THR A N 1
ATOM 1744 C CA . THR A 1 218 ? 10.813 -15.606 -27.810 1.00 77.94 218 THR A CA 1
ATOM 1745 C C . THR A 1 218 ? 10.163 -15.902 -29.158 1.00 77.94 218 THR A C 1
ATOM 1747 O O . THR A 1 218 ? 9.704 -17.022 -29.374 1.00 77.94 218 THR A O 1
ATOM 1750 N N . GLY A 1 219 ? 10.064 -14.907 -30.044 1.00 80.62 219 GLY A N 1
ATOM 1751 C CA . GLY A 1 219 ? 9.272 -14.974 -31.274 1.00 80.62 219 GLY A CA 1
ATOM 1752 C C . GLY A 1 219 ? 7.757 -15.005 -31.034 1.00 80.62 219 GLY A C 1
ATOM 1753 O O . GLY A 1 219 ? 6.988 -15.221 -31.970 1.00 80.62 219 GLY A O 1
ATOM 1754 N N . TRP A 1 220 ? 7.290 -14.837 -29.790 1.00 84.62 220 TRP A N 1
ATOM 1755 C CA . TRP A 1 220 ? 5.865 -14.914 -29.476 1.00 84.62 220 TRP A CA 1
ATOM 1756 C C . TRP A 1 220 ? 5.124 -13.661 -29.931 1.00 84.62 220 TRP A C 1
ATOM 1758 O O . TRP A 1 220 ? 5.605 -12.535 -29.841 1.00 84.62 220 TRP A O 1
ATOM 1768 N N . THR A 1 221 ? 3.882 -13.844 -30.357 1.00 83.06 221 THR A N 1
ATOM 1769 C CA . THR A 1 221 ? 2.969 -12.739 -30.652 1.00 83.06 221 THR A CA 1
ATOM 1770 C C . THR A 1 221 ? 2.435 -12.108 -29.363 1.00 83.06 221 THR A C 1
ATOM 1772 O O . THR A 1 221 ? 2.289 -12.764 -28.326 1.00 83.06 221 THR A O 1
ATOM 1775 N N . ALA A 1 222 ? 2.039 -10.834 -29.427 1.00 73.56 222 ALA A N 1
ATOM 1776 C CA . ALA A 1 222 ? 1.412 -10.136 -28.301 1.00 73.56 222 ALA A CA 1
ATOM 1777 C C . ALA A 1 222 ? 0.169 -10.874 -27.753 1.00 73.56 222 ALA A C 1
ATOM 1779 O O . ALA A 1 222 ? -0.099 -10.841 -26.546 1.00 73.56 222 ALA A O 1
ATOM 1780 N N . ALA A 1 223 ? -0.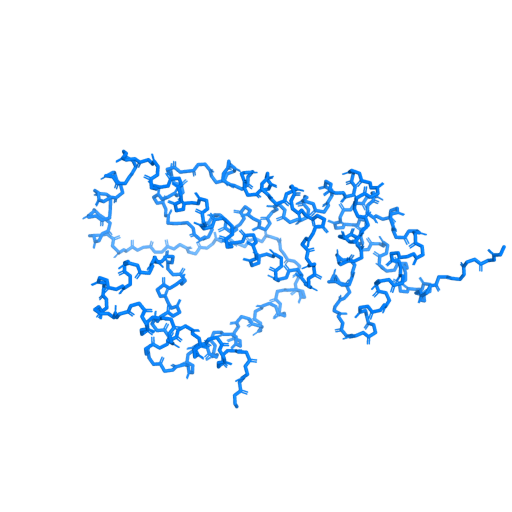565 -11.583 -28.620 1.00 74.75 223 ALA A N 1
ATOM 1781 C CA . ALA A 1 223 ? -1.698 -12.423 -28.241 1.00 74.75 223 ALA A CA 1
ATOM 1782 C C . ALA A 1 223 ? -1.266 -13.642 -27.405 1.00 74.75 223 ALA A C 1
ATOM 1784 O O . ALA A 1 223 ? -1.862 -13.909 -26.359 1.00 74.75 223 ALA A O 1
ATOM 1785 N N . GLN A 1 224 ? -0.191 -14.331 -27.804 1.00 77.25 224 GLN A N 1
ATOM 1786 C CA . GLN A 1 224 ? 0.373 -15.465 -27.060 1.00 77.25 224 GLN A CA 1
ATOM 1787 C C . GLN A 1 224 ? 0.908 -15.038 -25.688 1.00 77.25 224 GLN A C 1
ATOM 1789 O O . GLN A 1 224 ? 0.624 -15.703 -24.689 1.00 77.25 224 GLN A O 1
ATOM 1794 N N . ILE A 1 225 ? 1.582 -13.885 -25.609 1.00 75.56 225 ILE A N 1
ATOM 1795 C CA . ILE A 1 225 ? 2.054 -13.296 -24.345 1.00 75.56 225 ILE A CA 1
ATOM 1796 C C . ILE A 1 225 ? 0.876 -13.004 -23.406 1.00 75.56 225 ILE A C 1
ATOM 1798 O O . ILE A 1 225 ? 0.895 -13.378 -22.230 1.00 75.56 225 ILE A O 1
ATOM 1802 N N . LYS A 1 226 ? -0.182 -12.359 -23.917 1.00 74.94 226 LYS A N 1
ATOM 1803 C CA . LYS A 1 226 ? -1.385 -12.031 -23.135 1.00 74.94 226 LYS A CA 1
ATOM 1804 C C . LYS A 1 226 ? -2.084 -13.293 -22.623 1.00 74.94 226 LYS A C 1
ATOM 1806 O O . LYS A 1 226 ? -2.442 -13.346 -21.446 1.00 74.94 226 LYS A O 1
ATOM 1811 N N . ALA A 1 227 ? -2.244 -14.299 -23.482 1.00 77.69 227 ALA A N 1
ATOM 1812 C CA . ALA A 1 227 ? -2.893 -15.559 -23.138 1.00 77.69 227 ALA A CA 1
ATOM 1813 C C . ALA A 1 227 ? -2.083 -16.360 -22.104 1.00 77.69 227 ALA A C 1
ATOM 1815 O O . ALA A 1 227 ? -2.651 -16.842 -21.124 1.00 77.69 227 ALA A O 1
ATOM 1816 N N . SER A 1 228 ? -0.758 -16.441 -22.267 1.00 77.75 228 SER A N 1
ATOM 1817 C CA . SER A 1 228 ? 0.138 -17.082 -21.295 1.00 77.75 228 SER A CA 1
ATOM 1818 C C . SER A 1 228 ? 0.070 -16.394 -19.932 1.00 77.75 228 SER A C 1
ATOM 1820 O O . SER A 1 228 ? -0.159 -17.050 -18.918 1.00 77.75 228 SER A O 1
ATOM 1822 N N . MET A 1 229 ? 0.108 -15.058 -19.897 1.00 74.50 229 MET A N 1
ATOM 1823 C CA . MET A 1 229 ? -0.032 -14.318 -18.641 1.00 74.50 229 MET A CA 1
ATOM 1824 C C . MET A 1 229 ? -1.393 -14.508 -17.964 1.00 74.50 229 MET A C 1
ATOM 1826 O O . MET A 1 229 ? -1.467 -14.583 -16.736 1.00 74.50 229 MET A O 1
ATOM 1830 N N . GLN A 1 230 ? -2.483 -14.561 -18.731 1.00 73.44 230 GLN A N 1
ATOM 1831 C CA . GLN A 1 230 ? -3.809 -14.809 -18.166 1.00 73.44 230 GLN A CA 1
ATOM 1832 C C . GLN A 1 230 ? -3.917 -16.216 -17.572 1.00 73.44 230 GLN A C 1
ATOM 1834 O O . GLN A 1 230 ? -4.419 -16.356 -16.456 1.00 73.44 230 GLN A O 1
ATOM 1839 N N . ARG A 1 231 ? -3.397 -17.239 -18.262 1.00 77.44 231 ARG A N 1
ATOM 1840 C CA . ARG A 1 231 ? -3.361 -18.618 -17.751 1.00 77.44 231 ARG A CA 1
ATOM 1841 C C . ARG A 1 231 ? -2.501 -18.737 -16.499 1.00 77.44 231 ARG A C 1
ATOM 1843 O O . ARG A 1 231 ? -2.966 -19.285 -15.504 1.00 77.44 231 ARG A O 1
ATOM 1850 N N . ALA A 1 232 ? -1.304 -18.152 -16.517 1.00 70.88 232 ALA A N 1
ATOM 1851 C CA . ALA A 1 232 ? -0.394 -18.134 -15.378 1.00 70.88 232 ALA A CA 1
ATOM 1852 C C . ALA A 1 232 ? -1.049 -17.496 -14.139 1.00 70.88 232 ALA A C 1
ATOM 1854 O O . ALA A 1 232 ? -1.044 -18.076 -13.059 1.00 70.88 232 ALA A O 1
ATOM 1855 N N . ARG A 1 233 ? -1.708 -16.339 -14.303 1.00 71.12 233 ARG A N 1
ATOM 1856 C CA . ARG A 1 233 ? -2.443 -15.673 -13.212 1.00 71.12 233 ARG A CA 1
ATOM 1857 C C . ARG A 1 233 ? -3.624 -16.487 -12.699 1.00 71.12 233 ARG A C 1
ATOM 1859 O O . ARG A 1 233 ? -3.859 -16.498 -11.497 1.00 71.12 233 ARG A O 1
ATOM 1866 N N . ARG A 1 234 ? -4.378 -17.132 -13.595 1.00 71.94 234 ARG A N 1
ATOM 1867 C CA . ARG A 1 234 ? -5.524 -17.967 -13.214 1.00 71.94 234 ARG A CA 1
ATOM 1868 C C . ARG A 1 234 ? -5.074 -19.152 -12.359 1.00 71.94 234 ARG A C 1
ATOM 1870 O O . ARG A 1 234 ? -5.670 -19.369 -11.314 1.00 71.94 234 ARG A O 1
ATOM 1877 N N . ARG A 1 235 ? -4.007 -19.844 -12.766 1.00 73.50 235 ARG A N 1
ATOM 1878 C CA . ARG A 1 235 ? -3.460 -21.008 -12.048 1.00 73.50 235 ARG A CA 1
ATOM 1879 C C . ARG A 1 235 ? -2.796 -20.650 -10.720 1.00 73.50 235 ARG A C 1
ATOM 1881 O O . ARG A 1 235 ? -2.913 -21.397 -9.767 1.00 73.50 235 ARG A O 1
ATOM 1888 N N . LEU A 1 236 ? -2.152 -19.485 -10.625 1.00 66.50 236 LEU A N 1
ATOM 1889 C CA . LEU A 1 236 ? -1.594 -19.021 -9.348 1.00 66.50 236 LEU A CA 1
ATOM 1890 C C . LEU A 1 236 ? -2.668 -18.590 -8.338 1.00 66.50 236 LEU A C 1
ATOM 1892 O O . LEU A 1 236 ? -2.419 -18.635 -7.135 1.00 66.50 236 LEU A O 1
ATOM 1896 N N . ARG A 1 237 ? -3.840 -18.146 -8.817 1.00 67.94 237 ARG A N 1
ATOM 1897 C CA . ARG A 1 237 ? -4.959 -17.706 -7.970 1.00 67.94 237 ARG A CA 1
ATOM 1898 C C . ARG A 1 237 ? -5.856 -18.861 -7.525 1.00 67.94 237 ARG A C 1
ATOM 1900 O O . ARG A 1 237 ? -6.329 -18.840 -6.398 1.00 67.94 237 ARG A O 1
ATOM 1907 N N . ASN A 1 238 ? -6.082 -19.829 -8.408 1.00 62.59 238 ASN A N 1
ATOM 1908 C CA . ASN A 1 238 ? -6.883 -21.017 -8.142 1.00 62.59 238 ASN A CA 1
ATOM 1909 C C . ASN A 1 238 ? -5.975 -22.242 -8.345 1.00 62.59 238 ASN A C 1
ATOM 1911 O O . ASN A 1 238 ? -5.907 -22.726 -9.479 1.00 62.59 238 ASN A O 1
ATOM 1915 N N . PRO A 1 239 ? -5.227 -22.672 -7.313 1.00 56.41 239 PRO A N 1
ATOM 1916 C CA . PRO A 1 239 ? -4.526 -23.951 -7.366 1.00 56.41 239 PRO A CA 1
ATOM 1917 C C . PRO A 1 239 ? -5.569 -25.075 -7.501 1.00 56.41 239 PRO A C 1
ATOM 1919 O O . PRO A 1 239 ? -6.597 -25.023 -6.825 1.00 56.41 239 PRO A O 1
ATOM 1922 N N . GLU A 1 240 ? -5.348 -26.005 -8.434 1.00 51.31 240 GLU A N 1
ATOM 1923 C CA . GLU A 1 240 ? -6.107 -27.268 -8.513 1.00 51.31 240 GLU A CA 1
ATOM 1924 C C . GLU A 1 240 ? -5.603 -28.259 -7.464 1.00 51.31 240 GLU A C 1
ATOM 1926 O O . GLU A 1 240 ? -4.380 -28.231 -7.184 1.00 51.31 240 GLU A O 1
#

Foldseek 3Di:
DPPDAPDDPVLLVVLLVVCCVQQRDVLSVLSVDSQLSVQLSVCVVVVDDNQFSSLQSLLQCVVVPVSSVVSSCVSCLVLQLVLLVQQDDPLLCVVDPSNVLLVVLVVVCVVCSNVDRRDGPVVVSVVSSVSSLVSSVVVCVVCPPSVVVVVVVVVVVVVDPDDDDDDDDDDDDDVVVVVVVVVVVVLVVLLVPDDPLLSVLVVCVSNSDDLVRCCVVPVDDPVSSVVSPVVSVVCSVDPD

Sequence (240 aa):
MATHSPLPADTLEKILIWTRAHLGEASGALLQDPTVQERIAQRLMQGAETEDAVLAGIHGAMHKSPYAMDEFIAYFHHSILLLSRRNMSPALRRALDTADLAQSVWKDLVADLGDIRFYNRAAFISLMAKRLRWKAADRLRNSKTLSRRLDLQVSLQSDLDGVDGEKARKTVHPLSNLVREEERRELAERILQLPKADREMIRYRLQGMSKEEIQERTGWTAAQIKASMQRARRRLRNPE

Secondary structure (DSSP, 8-state):
-----SS-HHHHHHHHHHHHHHT-HHHHHHTTSHHHHHHHHHHHHTT--HHHHHHHHHHHHGGG-HHHHHHHHHHHHHHHHHHHHHHS-HHHHHHS-HHHHHHHHHHHHHHHTTTS----HHHHHHHHHHHHHHHHHHHHHH-HHHHHHHHHHHHHHTT------------S-HHHHHHHHHHHHHHHHHHHTS-HHHHHHHHHHHTT--HHHHHHHH---HHHHHHHHHHHHHHHHS--

Radius of gyration: 21.43 Å; chains: 1; bounding box: 57×43×56 Å